Protein AF-A0A1V5HSV5-F1 (afdb_monomer)

Structure (mmCIF, N/CA/C/O backbone):
data_AF-A0A1V5HSV5-F1
#
_entry.id   AF-A0A1V5HSV5-F1
#
loop_
_atom_site.group_PDB
_atom_site.id
_atom_site.type_symbol
_atom_site.label_atom_id
_atom_site.label_alt_id
_atom_site.label_comp_id
_atom_site.label_asym_id
_atom_site.label_entity_id
_atom_site.label_seq_id
_atom_site.pdbx_PDB_ins_code
_atom_site.Cartn_x
_atom_site.Cartn_y
_atom_site.Cartn_z
_atom_site.occupancy
_atom_site.B_iso_or_equiv
_atom_site.auth_seq_id
_atom_site.auth_comp_id
_atom_site.auth_asym_id
_atom_site.auth_atom_id
_atom_site.pdbx_PDB_model_num
ATOM 1 N N . MET A 1 1 ? 45.318 -36.883 25.374 1.00 48.16 1 MET A N 1
ATOM 2 C CA . MET A 1 1 ? 44.091 -37.403 24.734 1.00 48.16 1 MET A CA 1
ATOM 3 C C . MET A 1 1 ? 43.026 -36.299 24.698 1.00 48.16 1 MET A C 1
ATOM 5 O O . MET A 1 1 ? 42.339 -36.145 25.698 1.00 48.16 1 MET A O 1
ATOM 9 N N . PRO A 1 2 ? 42.925 -35.487 23.624 1.00 50.84 2 PRO A N 1
ATOM 10 C CA . PRO A 1 2 ? 41.924 -34.418 23.504 1.00 50.84 2 PRO A CA 1
ATOM 11 C C . PRO A 1 2 ? 40.950 -34.596 22.312 1.00 50.84 2 PRO A C 1
ATOM 13 O O . PRO A 1 2 ? 40.450 -33.614 21.781 1.00 50.84 2 PRO A O 1
ATOM 16 N N . GLU A 1 3 ? 40.686 -35.824 21.856 1.00 49.91 3 GLU A N 1
ATOM 17 C CA . GLU A 1 3 ? 39.931 -36.072 20.607 1.00 49.91 3 GLU A CA 1
ATOM 18 C C . GLU A 1 3 ? 38.399 -36.154 20.769 1.00 49.91 3 GLU A C 1
ATOM 20 O O . GLU A 1 3 ? 37.679 -36.114 19.776 1.00 49.91 3 GLU A O 1
ATOM 25 N N . ASN A 1 4 ? 37.877 -36.236 22.000 1.00 51.19 4 ASN A N 1
ATOM 26 C CA . ASN A 1 4 ? 36.460 -36.561 22.232 1.00 51.19 4 ASN A CA 1
ATOM 27 C C . ASN A 1 4 ? 35.533 -35.328 22.372 1.00 51.19 4 ASN A C 1
ATOM 29 O O . ASN A 1 4 ? 34.345 -35.403 22.088 1.00 51.19 4 ASN A O 1
ATOM 33 N N . ILE A 1 5 ? 36.069 -34.159 22.744 1.00 53.75 5 ILE A N 1
ATOM 34 C CA . ILE A 1 5 ? 35.265 -32.938 22.986 1.00 53.75 5 ILE A CA 1
ATOM 35 C C . ILE A 1 5 ? 34.848 -32.263 21.659 1.00 53.75 5 ILE A C 1
ATOM 37 O O . ILE A 1 5 ? 33.811 -31.602 21.556 1.00 53.75 5 ILE A O 1
ATOM 41 N N . THR A 1 6 ? 35.636 -32.464 20.603 1.00 55.72 6 THR A N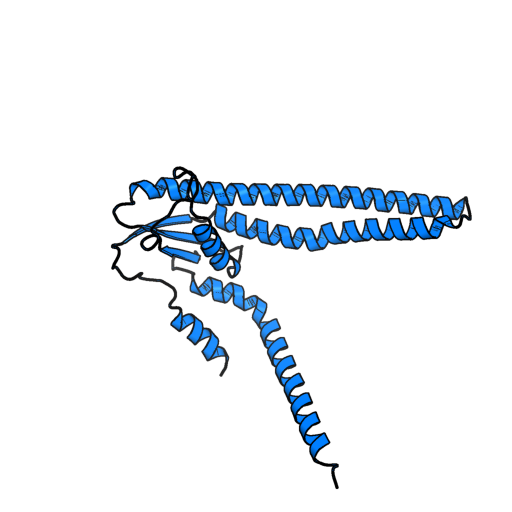 1
ATOM 42 C CA . THR A 1 6 ? 35.423 -31.837 19.292 1.00 55.72 6 THR A CA 1
ATOM 43 C C . THR A 1 6 ? 34.297 -32.504 18.496 1.00 55.72 6 THR A C 1
ATOM 45 O O . THR A 1 6 ? 33.646 -31.843 17.695 1.00 55.72 6 THR A O 1
ATOM 48 N N . GLN A 1 7 ? 34.023 -33.795 18.712 1.00 50.00 7 GLN A N 1
ATOM 49 C CA . GLN A 1 7 ? 32.959 -34.505 17.987 1.00 50.00 7 GLN A CA 1
ATOM 50 C C . GLN A 1 7 ? 31.567 -34.253 18.580 1.00 50.00 7 GLN A C 1
ATOM 52 O O . GLN A 1 7 ? 30.587 -34.155 17.842 1.00 50.00 7 GLN A O 1
ATOM 57 N N . GLU A 1 8 ? 31.474 -34.074 19.898 1.00 49.72 8 GLU A N 1
ATOM 58 C CA . GLU A 1 8 ? 30.207 -33.834 20.595 1.00 49.72 8 GLU A CA 1
ATOM 59 C C . GLU A 1 8 ? 29.658 -32.422 20.312 1.00 49.72 8 GLU A C 1
ATOM 61 O O . GLU A 1 8 ? 28.479 -32.246 20.003 1.00 49.72 8 GLU A O 1
ATOM 66 N N . THR A 1 9 ? 30.536 -31.416 20.281 1.00 54.31 9 THR A N 1
ATOM 67 C CA . THR A 1 9 ? 30.181 -30.023 19.949 1.00 54.31 9 THR A CA 1
ATOM 68 C C . THR A 1 9 ? 29.762 -29.843 18.484 1.00 54.31 9 THR A C 1
ATOM 70 O O . THR A 1 9 ? 28.818 -29.103 18.195 1.00 54.31 9 THR A O 1
ATOM 73 N N . VAL A 1 10 ? 30.394 -30.566 17.552 1.00 56.50 10 VAL A N 1
ATOM 74 C CA . VAL A 1 10 ? 30.014 -30.572 16.128 1.00 56.50 10 VAL A CA 1
ATOM 75 C C . VAL A 1 10 ? 28.676 -31.286 15.908 1.00 56.50 10 VAL A C 1
ATOM 77 O O . VAL A 1 10 ? 27.851 -30.802 15.128 1.00 56.50 10 VAL A O 1
ATOM 80 N N . ASN A 1 11 ? 28.404 -32.377 16.634 1.00 55.53 11 ASN A N 1
ATOM 81 C CA . ASN A 1 11 ? 27.122 -33.080 16.548 1.00 55.53 11 ASN A CA 1
ATOM 82 C C . ASN A 1 11 ? 25.961 -32.227 17.075 1.00 55.53 11 ASN A C 1
ATOM 84 O O . ASN A 1 11 ? 24.956 -32.100 16.378 1.00 55.53 11 ASN A O 1
ATOM 88 N N . VAL A 1 12 ? 26.109 -31.562 18.227 1.00 59.94 12 VAL A N 1
ATOM 89 C CA . VAL A 1 12 ? 25.073 -30.667 18.784 1.00 59.94 12 VAL A CA 1
ATOM 90 C C . VAL A 1 12 ? 24.798 -29.474 17.859 1.00 59.94 12 VAL A C 1
ATOM 92 O O . VAL A 1 12 ? 23.639 -29.141 17.610 1.00 59.94 12 VAL A O 1
ATOM 95 N N . ALA A 1 13 ? 25.837 -28.874 17.269 1.00 56.38 13 ALA A N 1
ATOM 96 C CA . ALA A 1 13 ? 25.679 -27.774 16.314 1.00 56.38 13 ALA A CA 1
ATOM 97 C C . ALA A 1 13 ? 25.022 -28.216 14.989 1.00 56.38 13 ALA A C 1
ATOM 99 O O . ALA A 1 13 ? 24.240 -27.465 14.399 1.00 56.38 13 ALA A O 1
ATOM 100 N N . SER A 1 14 ? 25.310 -29.435 14.518 1.00 59.59 14 SER A N 1
ATOM 101 C CA . SER A 1 14 ? 24.680 -30.001 13.318 1.00 59.59 14 SER A CA 1
ATOM 102 C C . SER A 1 14 ? 23.204 -30.350 13.549 1.00 59.59 14 SER A C 1
ATOM 104 O O . SER A 1 14 ? 22.364 -30.055 12.698 1.00 59.59 14 SER A O 1
ATOM 106 N N . ASN A 1 15 ? 22.877 -30.874 14.735 1.00 64.88 15 ASN A N 1
ATOM 107 C CA . ASN A 1 15 ? 21.520 -31.244 15.121 1.00 64.88 15 ASN A CA 1
ATOM 108 C C . ASN A 1 15 ? 20.659 -29.991 15.350 1.00 64.88 15 ASN A C 1
ATOM 110 O O . ASN A 1 15 ? 19.540 -29.909 14.854 1.00 64.88 15 ASN A O 1
ATOM 114 N N . GLY A 1 16 ? 21.219 -28.949 15.978 1.00 63.31 16 GLY A N 1
ATOM 115 C CA . GLY A 1 16 ? 20.563 -27.646 16.127 1.00 63.31 16 GLY A CA 1
ATOM 116 C C . GLY A 1 16 ? 20.267 -26.960 14.788 1.00 63.31 16 GLY A C 1
ATOM 117 O O . GLY A 1 16 ? 19.173 -26.435 14.596 1.00 63.31 16 GLY A O 1
ATOM 118 N N . LYS A 1 17 ? 21.188 -27.026 13.814 1.00 68.50 17 LYS A N 1
ATOM 119 C CA . LYS A 1 17 ? 20.932 -26.526 12.449 1.00 68.50 17 LYS A CA 1
ATOM 120 C C . LYS A 1 17 ? 19.823 -27.304 11.742 1.00 68.50 17 LYS A C 1
ATOM 122 O O . LYS A 1 17 ? 19.030 -26.695 11.028 1.00 68.50 17 LYS A O 1
ATOM 127 N N . GLN A 1 18 ? 19.754 -28.623 11.928 1.00 68.19 18 GLN A N 1
ATOM 128 C CA . GLN A 1 18 ? 18.690 -29.440 11.342 1.00 68.19 18 GLN A CA 1
ATOM 129 C C . GLN A 1 18 ? 17.328 -29.147 11.977 1.00 68.19 18 GLN A C 1
ATOM 131 O O . GLN A 1 18 ? 16.368 -28.938 11.236 1.00 68.19 18 GLN A O 1
ATOM 136 N N . ILE A 1 19 ? 17.259 -29.035 13.307 1.00 73.88 19 ILE A N 1
ATOM 137 C CA . ILE A 1 19 ? 16.043 -28.662 14.047 1.00 73.88 19 ILE A CA 1
ATOM 138 C C . ILE A 1 19 ? 15.545 -27.290 13.587 1.00 73.88 19 ILE A C 1
ATOM 140 O O . ILE A 1 19 ? 14.418 -27.188 13.111 1.00 73.88 19 ILE A O 1
ATOM 144 N N . LEU A 1 20 ? 16.415 -26.274 13.585 1.00 72.19 20 LEU A N 1
ATOM 145 C CA . LEU A 1 20 ? 16.058 -24.931 13.124 1.00 72.19 20 LEU A CA 1
ATOM 146 C C . LEU A 1 20 ? 15.609 -24.939 11.653 1.00 72.19 20 LEU A C 1
ATOM 148 O O . LEU A 1 20 ? 14.645 -24.276 11.286 1.00 72.19 20 LEU A O 1
ATOM 152 N N . SER A 1 21 ? 16.268 -25.717 10.787 1.00 74.38 21 SER A N 1
ATOM 153 C CA . SER A 1 21 ? 15.874 -25.817 9.375 1.00 74.38 21 SER A CA 1
ATOM 154 C C . SER A 1 21 ? 14.509 -26.484 9.182 1.00 74.38 21 SER A C 1
ATOM 156 O O . SER A 1 21 ? 13.788 -26.136 8.246 1.00 74.38 21 SER A O 1
ATOM 158 N N . ASN A 1 22 ? 14.145 -27.422 10.059 1.00 74.31 22 ASN A N 1
ATOM 159 C CA . ASN A 1 22 ? 12.859 -28.105 10.036 1.00 74.31 22 ASN A CA 1
ATOM 160 C C . ASN A 1 22 ? 11.753 -27.217 10.621 1.00 74.31 22 ASN A C 1
ATOM 162 O O . ASN A 1 22 ? 10.689 -27.128 10.015 1.00 74.31 22 ASN A O 1
ATOM 166 N N . GLU A 1 23 ? 12.026 -26.480 11.701 1.00 72.50 23 GLU A N 1
ATOM 167 C CA . GLU A 1 23 ? 11.123 -25.458 12.248 1.00 72.50 23 GLU A CA 1
ATOM 168 C C . GLU A 1 23 ? 10.864 -24.334 11.238 1.00 72.50 23 GLU A C 1
ATOM 170 O O . GLU A 1 23 ? 9.718 -23.986 10.973 1.00 72.50 23 GLU A O 1
ATOM 175 N N . VAL A 1 24 ? 11.902 -23.821 10.572 1.00 73.25 24 VAL A N 1
ATOM 176 C CA . VAL A 1 24 ? 11.751 -22.797 9.523 1.00 73.25 24 VAL A CA 1
ATOM 177 C C . VAL A 1 24 ? 10.966 -23.334 8.320 1.00 73.25 24 VAL A C 1
ATOM 179 O O . VAL A 1 24 ? 10.195 -22.594 7.705 1.00 73.25 24 VAL A O 1
ATOM 182 N N . LYS A 1 25 ? 11.122 -24.618 7.967 1.00 73.38 25 LYS A N 1
ATOM 183 C CA . LYS A 1 25 ? 10.311 -25.265 6.919 1.00 73.38 25 LYS A CA 1
ATOM 184 C C . LYS A 1 25 ? 8.847 -25.422 7.334 1.00 73.38 25 LYS A C 1
ATOM 186 O O . LYS A 1 25 ? 7.983 -25.227 6.482 1.00 73.38 25 LYS A O 1
ATOM 191 N N . LEU A 1 26 ? 8.576 -25.741 8.600 1.00 70.69 26 LEU A N 1
ATOM 192 C CA . LEU A 1 26 ? 7.225 -25.789 9.168 1.00 70.69 26 LEU A CA 1
ATOM 193 C C . LEU A 1 26 ? 6.579 -24.401 9.128 1.00 70.69 26 LEU A C 1
ATOM 195 O O . LEU A 1 26 ? 5.559 -24.239 8.468 1.00 70.69 26 LEU A O 1
ATOM 199 N N . LEU A 1 27 ? 7.252 -23.380 9.665 1.00 64.38 27 LEU A N 1
ATOM 200 C CA . LEU A 1 27 ? 6.795 -21.986 9.621 1.00 64.38 27 LEU A CA 1
ATOM 201 C C . LEU A 1 27 ? 6.522 -21.497 8.188 1.00 64.38 27 LEU A C 1
ATOM 203 O O . LEU A 1 27 ? 5.521 -20.833 7.934 1.00 64.38 27 LEU A O 1
ATOM 207 N N . ARG A 1 28 ? 7.372 -21.853 7.213 1.00 63.38 28 ARG A N 1
ATOM 208 C CA . ARG A 1 28 ? 7.151 -21.508 5.795 1.00 63.38 28 ARG A CA 1
ATOM 209 C C . ARG A 1 28 ? 5.927 -22.187 5.184 1.00 63.38 28 ARG A C 1
ATOM 211 O O . ARG A 1 28 ? 5.331 -21.611 4.277 1.00 63.38 28 ARG A O 1
ATOM 218 N N . LYS A 1 29 ? 5.578 -23.394 5.633 1.00 62.84 29 LYS A N 1
ATOM 219 C CA . LYS A 1 29 ? 4.412 -24.138 5.141 1.00 62.84 29 LYS A CA 1
ATOM 220 C C . LYS A 1 29 ? 3.108 -23.587 5.736 1.00 62.84 29 LYS A C 1
ATOM 222 O O . LYS A 1 29 ? 2.125 -23.523 5.008 1.00 62.84 29 LYS A O 1
ATOM 227 N N . THR A 1 30 ? 3.148 -23.110 6.982 1.00 59.91 30 THR A N 1
ATOM 228 C CA . THR A 1 30 ? 2.025 -22.483 7.709 1.00 59.91 30 THR A CA 1
ATOM 229 C C . THR A 1 30 ? 1.802 -21.005 7.346 1.00 59.91 30 THR A C 1
ATOM 231 O O . THR A 1 30 ? 0.743 -20.451 7.597 1.00 59.91 30 THR A O 1
ATOM 234 N N . ASN A 1 31 ? 2.762 -20.331 6.700 1.00 57.03 31 ASN A N 1
ATOM 235 C CA . ASN A 1 31 ? 2.704 -18.879 6.443 1.00 57.03 31 ASN A CA 1
ATOM 236 C C . ASN A 1 31 ? 1.525 -18.419 5.551 1.00 57.03 31 ASN A C 1
ATOM 238 O O . ASN A 1 31 ? 1.170 -17.246 5.558 1.00 57.03 31 ASN A O 1
ATOM 242 N N . LYS A 1 32 ? 0.900 -19.320 4.778 1.00 55.91 32 LYS A N 1
ATOM 243 C CA . LYS A 1 32 ? -0.356 -18.993 4.077 1.00 55.91 32 LYS A CA 1
ATOM 244 C C . LYS A 1 32 ? -1.573 -18.975 5.009 1.00 55.91 32 LYS A C 1
ATOM 246 O O . LYS A 1 32 ? -2.505 -18.234 4.724 1.00 55.91 32 LYS A O 1
ATOM 251 N N . ASP A 1 33 ? -1.534 -19.721 6.110 1.00 63.91 33 ASP A N 1
ATOM 252 C CA . ASP A 1 33 ? -2.632 -19.808 7.073 1.00 63.91 33 ASP A CA 1
ATOM 253 C C . ASP A 1 33 ? -2.591 -18.671 8.097 1.00 63.91 33 ASP A C 1
ATOM 255 O O . ASP A 1 33 ? -3.647 -18.202 8.497 1.00 63.91 33 ASP A O 1
ATOM 259 N N . PHE A 1 34 ? -1.413 -18.147 8.460 1.00 70.94 34 PHE A N 1
ATOM 260 C CA . PHE A 1 34 ? -1.303 -17.178 9.561 1.00 70.94 34 PHE A CA 1
ATOM 261 C C . PHE A 1 34 ? -2.115 -15.893 9.345 1.00 70.94 34 PHE A C 1
ATOM 263 O O . PHE A 1 34 ? -2.789 -15.431 10.257 1.00 70.94 34 PHE A O 1
ATOM 270 N N . THR A 1 35 ? -2.090 -15.304 8.144 1.00 74.50 35 THR A N 1
ATOM 271 C CA . THR A 1 35 ? -2.874 -14.091 7.845 1.00 74.50 35 THR A CA 1
ATOM 272 C C . THR A 1 35 ? -4.377 -14.376 7.883 1.00 74.50 35 THR A C 1
ATOM 274 O O . THR A 1 35 ? -5.152 -13.567 8.391 1.00 74.50 35 THR A O 1
ATOM 277 N N . GLU A 1 36 ? -4.813 -15.529 7.373 1.00 79.00 36 GLU A N 1
ATOM 278 C CA . GLU A 1 36 ? -6.223 -15.928 7.412 1.00 79.00 36 GLU A CA 1
ATOM 279 C C . GLU A 1 36 ? -6.676 -16.274 8.832 1.00 79.00 36 GLU A C 1
ATOM 281 O O . GLU A 1 36 ? -7.768 -15.892 9.241 1.00 79.00 36 GLU A O 1
ATOM 286 N N . GLU A 1 37 ? -5.841 -16.969 9.596 1.00 77.38 37 GLU A N 1
ATOM 287 C CA . GLU A 1 37 ? -6.077 -17.333 10.987 1.00 77.38 37 GLU A CA 1
ATOM 288 C C . GLU A 1 37 ? -6.122 -16.100 11.880 1.00 77.38 37 GLU A C 1
ATOM 290 O O . GLU A 1 37 ? -7.082 -15.928 12.626 1.00 77.38 37 GLU A O 1
ATOM 295 N N . TYR A 1 38 ? -5.167 -15.183 11.718 1.00 79.88 38 TYR A N 1
ATOM 296 C CA . TYR A 1 38 ? -5.194 -13.889 12.382 1.00 79.88 38 TYR A CA 1
ATOM 297 C C . TYR A 1 38 ? -6.475 -13.132 12.036 1.00 79.88 38 TYR A C 1
ATOM 299 O O . TYR A 1 38 ? -7.179 -12.688 12.935 1.00 79.88 38 TYR A O 1
ATOM 307 N N . THR A 1 39 ? -6.846 -13.066 10.752 1.00 80.50 39 THR A N 1
ATOM 308 C CA . THR A 1 39 ? -8.094 -12.414 10.323 1.00 80.50 39 THR A CA 1
ATOM 309 C C . THR A 1 39 ? -9.318 -13.048 10.994 1.00 80.50 39 THR A C 1
ATOM 311 O O . THR A 1 39 ? -10.177 -12.322 11.491 1.00 80.50 39 THR A O 1
ATOM 314 N N . LYS A 1 40 ? -9.388 -14.386 11.087 1.00 83.62 40 LYS A N 1
ATOM 315 C CA . LYS A 1 40 ? -10.492 -15.118 11.744 1.00 83.62 40 LYS A CA 1
ATOM 316 C C . LYS A 1 40 ? -10.685 -14.732 13.211 1.00 83.62 40 LYS A C 1
ATOM 318 O O . LYS A 1 40 ? -11.810 -14.810 13.691 1.00 83.62 40 LYS A O 1
ATOM 323 N N . LEU A 1 41 ? -9.642 -14.287 13.910 1.00 81.06 41 LEU A N 1
ATOM 324 C CA . LEU A 1 41 ? -9.753 -13.841 15.305 1.00 81.06 41 LEU A CA 1
ATOM 325 C C . LEU A 1 41 ? -10.527 -12.529 15.455 1.00 81.06 41 LEU A C 1
ATOM 327 O O . LEU A 1 41 ? -11.103 -12.282 16.512 1.00 81.06 41 LEU A O 1
ATOM 331 N N . PHE A 1 42 ? -10.556 -11.707 14.407 1.00 82.19 42 PHE A N 1
ATOM 332 C CA . PHE A 1 42 ? -11.294 -10.444 14.371 1.00 82.19 42 PHE A CA 1
ATOM 333 C C . PHE A 1 42 ? -12.638 -10.576 13.649 1.00 82.19 42 PHE A C 1
ATOM 335 O O . PHE A 1 42 ? -13.418 -9.625 13.644 1.00 82.19 42 PHE A O 1
ATOM 342 N N . MET A 1 43 ? -12.926 -11.734 13.046 1.00 84.06 43 MET A N 1
ATOM 343 C CA . MET A 1 43 ? -14.192 -11.981 12.361 1.00 84.06 43 MET A CA 1
ATOM 344 C C . MET A 1 43 ? -15.347 -12.025 13.358 1.00 84.06 43 MET A C 1
ATOM 346 O O . MET A 1 43 ? -15.346 -12.826 14.295 1.00 84.06 43 MET A O 1
ATOM 350 N N . GLN A 1 44 ? -16.359 -11.192 13.128 1.00 83.06 44 GLN A N 1
ATOM 351 C CA . GLN A 1 44 ? -17.619 -11.245 13.861 1.00 83.06 44 GLN A CA 1
ATOM 352 C C . GLN A 1 44 ? -18.684 -12.032 13.080 1.00 83.06 44 GLN A C 1
ATOM 354 O O . GLN A 1 44 ? -18.472 -12.512 11.964 1.00 83.06 44 GLN A O 1
ATOM 359 N N . SER A 1 45 ? -19.850 -12.223 13.704 1.00 79.50 45 SER A N 1
ATOM 360 C CA . SER A 1 45 ? -20.970 -12.998 13.151 1.00 79.50 45 SER A CA 1
ATOM 361 C C . SER A 1 45 ? -21.564 -12.423 11.861 1.00 79.50 45 SER A C 1
ATOM 363 O O . SER A 1 45 ? -22.333 -13.108 11.193 1.00 79.50 45 SER A O 1
ATOM 365 N N . ASP A 1 46 ? -21.243 -11.176 11.529 1.00 82.44 46 ASP A N 1
ATOM 366 C CA . ASP A 1 46 ? -21.664 -10.483 10.310 1.00 82.44 46 ASP A CA 1
ATOM 367 C C . ASP A 1 46 ? -20.785 -10.811 9.087 1.00 82.44 46 ASP A C 1
ATOM 369 O O . ASP A 1 46 ? -21.100 -10.405 7.969 1.00 82.44 46 ASP A O 1
ATOM 373 N N . GLY A 1 47 ? -19.705 -11.577 9.277 1.00 82.44 47 GLY A N 1
ATOM 374 C CA . GLY A 1 47 ? -18.782 -11.946 8.208 1.00 82.44 47 GLY A CA 1
ATOM 375 C C . GLY A 1 47 ? -17.754 -10.862 7.872 1.00 82.44 47 GLY A C 1
ATOM 376 O O . GLY A 1 47 ? -17.122 -10.950 6.818 1.00 82.44 47 GLY A O 1
ATOM 377 N N . ARG A 1 48 ? -17.573 -9.862 8.742 1.00 86.31 48 ARG A N 1
ATOM 378 C CA . ARG A 1 48 ? -16.555 -8.813 8.609 1.00 86.31 48 ARG A CA 1
ATOM 379 C C . ARG A 1 48 ? -15.521 -8.949 9.720 1.00 86.31 48 ARG A C 1
ATOM 381 O O . ARG A 1 48 ? -15.810 -9.480 10.792 1.00 86.31 48 ARG A O 1
ATOM 388 N N . ALA A 1 49 ? -14.305 -8.474 9.469 1.00 88.25 49 ALA A N 1
ATOM 389 C CA . ALA A 1 49 ? -13.277 -8.374 10.501 1.00 88.25 49 ALA A CA 1
ATOM 390 C C . ALA A 1 49 ? -13.365 -7.004 11.190 1.00 88.25 49 ALA A C 1
ATOM 392 O O . ALA A 1 49 ? -13.350 -5.967 10.528 1.00 88.25 49 ALA A O 1
ATOM 393 N N . HIS A 1 50 ? -13.494 -7.008 12.517 1.00 89.62 50 HIS A N 1
ATOM 394 C CA . HIS A 1 50 ? -13.735 -5.811 13.318 1.00 89.62 50 HIS A CA 1
ATOM 395 C C . HIS A 1 50 ? -12.455 -5.341 13.998 1.00 89.62 50 HIS A C 1
ATOM 397 O O . HIS A 1 50 ? -11.913 -6.034 14.859 1.00 89.62 50 HIS A O 1
ATOM 403 N N . ILE A 1 51 ? -11.999 -4.140 13.652 1.00 89.31 51 ILE A N 1
ATOM 404 C CA . ILE A 1 51 ? -10.881 -3.474 14.321 1.00 89.31 51 ILE A CA 1
ATOM 405 C C . ILE A 1 51 ? -11.460 -2.454 15.293 1.00 89.31 51 ILE A C 1
ATOM 407 O O . ILE A 1 51 ? -12.178 -1.541 14.896 1.00 89.31 51 ILE A O 1
ATOM 411 N N . VAL A 1 52 ? -11.138 -2.615 16.573 1.00 88.81 52 VAL A N 1
ATOM 412 C CA . VAL A 1 52 ? -11.652 -1.761 17.643 1.00 88.81 52 VAL A CA 1
ATOM 413 C C . VAL A 1 52 ? -10.604 -0.715 18.016 1.00 88.81 52 VAL A C 1
ATOM 415 O O . VAL A 1 52 ? -9.470 -1.063 18.356 1.00 88.81 52 VAL A O 1
ATOM 418 N N . CYS A 1 53 ? -10.997 0.557 17.975 1.00 88.12 53 CYS A N 1
ATOM 419 C CA . CYS A 1 53 ? -10.177 1.711 18.328 1.00 88.12 53 CYS A CA 1
ATOM 420 C C . CYS A 1 53 ? -10.827 2.471 19.494 1.00 88.12 53 CYS A C 1
ATOM 422 O O . CYS A 1 53 ? -11.901 3.059 19.347 1.00 88.12 53 CYS A O 1
ATOM 424 N N . ASP A 1 54 ? -10.193 2.439 20.668 1.00 86.50 54 ASP A N 1
ATOM 425 C CA . ASP A 1 54 ? -10.712 3.081 21.881 1.00 86.50 54 ASP A CA 1
ATOM 426 C C . ASP A 1 54 ? -10.182 4.510 22.026 1.00 86.50 54 ASP A C 1
ATOM 428 O O . ASP A 1 54 ? -9.060 4.713 22.478 1.00 86.50 54 ASP A O 1
ATOM 432 N N . LEU A 1 55 ? -11.010 5.498 21.677 1.00 84.38 55 LEU A N 1
ATOM 433 C CA . LEU A 1 55 ? -10.667 6.922 21.744 1.00 84.38 55 LEU A CA 1
ATOM 434 C C . LEU A 1 55 ? -11.057 7.566 23.087 1.00 84.38 55 LEU A C 1
ATOM 436 O O . LEU A 1 55 ? -10.951 8.776 23.244 1.00 84.38 55 LEU A O 1
ATOM 440 N N . ARG A 1 56 ? -11.525 6.793 24.082 1.00 78.38 56 ARG A N 1
ATOM 441 C CA . ARG A 1 56 ? -11.918 7.334 25.405 1.00 78.38 56 ARG A CA 1
ATOM 442 C C . ARG A 1 56 ? -10.729 7.721 26.284 1.00 78.38 56 ARG A C 1
ATOM 444 O O . ARG A 1 56 ? -10.909 8.409 27.292 1.00 78.38 56 ARG A O 1
ATOM 451 N N . LYS A 1 57 ? -9.555 7.168 25.978 1.00 72.12 57 LYS A N 1
ATOM 452 C CA . LYS A 1 57 ? -8.315 7.369 26.739 1.00 72.12 57 LYS A CA 1
ATOM 453 C C . LYS A 1 57 ? -7.414 8.435 26.139 1.00 72.12 57 LYS A C 1
ATOM 455 O O . LYS A 1 57 ? -6.527 8.887 26.850 1.00 72.12 57 LYS A O 1
ATOM 460 N N . GLU A 1 58 ? -7.649 8.800 24.883 1.00 67.94 58 GLU A N 1
ATOM 461 C CA . GLU A 1 58 ? -6.878 9.836 24.217 1.00 67.94 58 GLU A CA 1
ATOM 462 C C . GLU A 1 58 ? -7.392 11.212 24.609 1.00 67.94 58 GLU A C 1
ATOM 464 O O . GLU A 1 58 ? -8.580 11.516 24.462 1.00 67.94 58 GLU A O 1
ATOM 469 N N . ASP A 1 59 ? -6.477 12.034 25.116 1.00 65.25 59 ASP A N 1
ATOM 470 C CA . ASP A 1 59 ? -6.752 13.432 25.432 1.00 65.25 59 ASP A CA 1
ATOM 471 C C . ASP A 1 59 ? -6.761 14.290 24.144 1.00 65.25 59 ASP A C 1
ATOM 473 O O . ASP A 1 59 ? -7.428 15.326 24.102 1.00 65.25 59 ASP A O 1
ATOM 477 N N . GLU A 1 60 ? -6.100 13.833 23.067 1.00 76.31 60 GLU A N 1
ATOM 478 C CA . GLU A 1 60 ? -5.988 14.525 21.774 1.00 76.31 60 GLU A CA 1
ATOM 479 C C . GLU A 1 60 ? -6.403 13.613 20.598 1.00 76.31 60 GLU A C 1
ATOM 481 O O . GLU A 1 60 ? -5.616 12.856 20.048 1.00 76.31 60 GLU A O 1
ATOM 486 N N . ILE A 1 61 ? -7.670 13.692 20.169 1.00 83.31 61 ILE A N 1
ATOM 487 C CA . ILE A 1 61 ? -8.178 12.949 18.988 1.00 83.31 61 ILE A CA 1
ATOM 488 C C . ILE A 1 61 ? -7.698 13.584 17.669 1.00 83.31 61 ILE A C 1
ATOM 490 O O . ILE A 1 61 ? -7.625 12.933 16.622 1.00 83.31 61 ILE A O 1
ATOM 494 N N . PHE A 1 62 ? -7.414 14.885 17.709 1.00 85.69 62 PHE A N 1
ATOM 495 C CA . PHE A 1 62 ? -7.052 15.687 16.551 1.00 85.69 62 PHE A CA 1
ATOM 496 C C . PHE A 1 62 ? -5.617 16.159 16.657 1.00 85.69 62 PHE A C 1
ATOM 498 O O . PHE A 1 62 ? -5.161 16.568 17.722 1.00 85.69 62 PHE A O 1
ATOM 505 N N . LYS A 1 63 ? -4.949 16.225 15.508 1.00 86.00 63 LYS A N 1
ATOM 506 C CA . LYS A 1 63 ? -3.575 16.698 15.434 1.00 86.00 63 LYS A CA 1
ATOM 507 C C . LYS A 1 63 ? -3.465 18.143 15.949 1.00 86.00 63 LYS A C 1
ATOM 509 O O . LYS A 1 63 ? -4.256 18.996 15.506 1.00 86.00 63 LYS A O 1
ATOM 514 N N . PRO A 1 64 ? -2.445 18.471 16.762 1.00 78.62 64 PRO A N 1
ATOM 515 C CA . PRO A 1 64 ? -2.137 19.849 17.118 1.00 78.62 64 PRO A CA 1
ATOM 516 C C . PRO A 1 64 ? -2.025 20.724 15.861 1.00 78.62 64 PRO A C 1
ATOM 518 O O . PRO A 1 64 ? -1.465 20.307 14.847 1.00 78.62 64 PRO A O 1
ATOM 521 N N . PHE A 1 65 ? -2.574 21.940 15.906 1.00 81.44 65 PHE A N 1
ATOM 522 C CA . PHE A 1 65 ? -2.622 22.899 14.783 1.00 81.44 65 PHE A CA 1
ATOM 523 C C . PHE A 1 65 ? -3.554 22.547 13.612 1.00 81.44 65 PHE A C 1
ATOM 525 O O . PHE A 1 65 ? -3.635 23.326 12.663 1.00 81.44 65 PHE A O 1
ATOM 532 N N . SER A 1 66 ? -4.284 21.429 13.658 1.00 79.75 66 SER A N 1
ATOM 533 C CA . SER A 1 66 ? -5.211 21.064 12.576 1.00 79.75 66 SER A CA 1
ATOM 534 C C . SER A 1 66 ? -6.581 21.737 12.667 1.00 79.75 66 SER A C 1
ATOM 536 O O . SER A 1 66 ? -7.340 21.650 11.709 1.00 79.75 66 SER A O 1
ATOM 538 N N . ALA A 1 67 ? -6.908 22.390 13.790 1.00 82.06 67 ALA A N 1
ATOM 539 C CA . ALA A 1 67 ? -8.248 22.923 14.059 1.00 82.06 67 ALA A CA 1
ATOM 540 C C . ALA A 1 67 ? -9.357 21.886 13.766 1.00 82.06 67 ALA A C 1
ATOM 542 O O . ALA A 1 67 ? -10.347 22.199 13.113 1.00 82.06 67 ALA A O 1
ATOM 543 N N . GLU A 1 68 ? -9.147 20.636 14.204 1.00 81.44 68 GLU A N 1
ATOM 544 C CA . GLU A 1 68 ? -10.064 19.498 14.003 1.00 81.44 68 GLU A CA 1
ATOM 545 C C . GLU A 1 68 ? -10.244 19.068 12.532 1.00 81.44 68 GLU A C 1
ATOM 547 O O . GLU A 1 68 ? -11.172 18.338 12.182 1.00 81.44 68 GLU A O 1
ATOM 552 N N . HIS A 1 69 ? -9.333 19.479 11.644 1.00 84.88 69 HIS A N 1
ATOM 553 C CA . HIS A 1 69 ? -9.318 19.056 10.240 1.00 84.88 69 HIS A CA 1
ATOM 554 C C . HIS A 1 69 ? -8.444 17.828 9.961 1.00 84.88 69 HIS A C 1
ATOM 556 O O . HIS A 1 69 ? -8.415 17.359 8.824 1.00 84.88 69 HIS A O 1
ATOM 562 N N . ALA A 1 70 ? -7.732 17.304 10.958 1.00 86.75 70 ALA A N 1
ATOM 563 C CA . ALA A 1 70 ? -6.961 16.073 10.834 1.00 86.75 70 ALA A CA 1
ATOM 564 C C . ALA A 1 70 ? -6.998 15.292 12.148 1.00 86.75 70 ALA A C 1
ATOM 566 O O . ALA A 1 70 ? -6.814 15.873 13.218 1.00 86.75 70 ALA A O 1
ATOM 567 N N . LEU A 1 71 ? -7.221 13.980 12.052 1.00 88.50 71 LEU A N 1
ATOM 568 C CA . LEU A 1 71 ? -7.060 13.077 13.190 1.00 88.50 71 LEU A CA 1
ATOM 569 C C . LEU A 1 71 ? -5.582 12.954 13.550 1.00 88.50 71 LEU A C 1
ATOM 571 O O . LEU A 1 71 ? -4.706 13.241 12.725 1.00 88.50 71 LEU A O 1
ATOM 575 N N . ASP A 1 72 ? -5.329 12.547 14.786 1.00 90.12 72 ASP A N 1
ATOM 576 C CA . ASP A 1 72 ? -3.980 12.228 15.216 1.00 90.12 72 ASP A CA 1
ATOM 577 C C . ASP A 1 72 ? -3.385 11.074 14.369 1.00 90.12 72 ASP A C 1
ATOM 579 O O . ASP A 1 72 ? -4.081 10.079 14.123 1.00 90.12 72 ASP A O 1
ATOM 583 N N . PRO A 1 73 ? -2.134 11.194 13.875 1.00 89.75 73 PRO A N 1
ATOM 584 C CA . PRO A 1 73 ? -1.460 10.137 13.121 1.00 89.75 73 PRO A CA 1
ATOM 585 C C . PRO A 1 73 ? -1.398 8.785 13.838 1.00 89.75 73 PRO A C 1
ATOM 587 O O . PRO A 1 73 ? -1.503 7.759 13.169 1.00 89.75 73 PRO A O 1
ATOM 590 N N . GLU A 1 74 ? -1.293 8.763 15.168 1.00 90.06 74 GLU A N 1
ATOM 591 C CA . GLU A 1 74 ? -1.203 7.526 15.953 1.00 90.06 74 GLU A CA 1
ATOM 592 C C . GLU A 1 74 ? -2.463 6.660 15.799 1.00 90.06 74 GLU A C 1
ATOM 594 O O . GLU A 1 74 ? -2.388 5.429 15.810 1.00 90.06 74 GLU A O 1
ATOM 599 N N . ILE A 1 75 ? -3.624 7.287 15.564 1.00 91.00 75 ILE A N 1
ATOM 600 C CA . ILE A 1 75 ? -4.874 6.573 15.271 1.00 91.00 75 ILE A CA 1
ATOM 601 C C . ILE A 1 75 ? -4.735 5.801 13.955 1.00 91.00 75 ILE A C 1
ATOM 603 O O . ILE A 1 75 ? -5.124 4.634 13.878 1.00 91.00 75 ILE A O 1
ATOM 607 N N . PHE A 1 76 ? -4.182 6.429 12.915 1.00 91.88 76 PHE A N 1
ATOM 608 C CA . PHE A 1 76 ? -3.991 5.782 11.617 1.00 91.88 76 PHE A CA 1
ATOM 609 C C . PHE A 1 76 ? -2.910 4.704 11.676 1.00 91.88 76 PHE A C 1
ATOM 611 O O . PHE A 1 76 ? -3.142 3.606 11.175 1.00 91.88 76 PHE A O 1
ATOM 618 N N . GLU A 1 77 ? -1.791 4.972 12.352 1.00 91.38 77 GLU A N 1
ATOM 619 C CA . GLU A 1 77 ? -0.712 3.998 12.555 1.00 91.38 77 GLU A CA 1
ATOM 620 C C . GLU A 1 77 ? -1.223 2.743 13.270 1.00 91.38 77 GLU A C 1
ATOM 622 O O . GLU A 1 77 ? -0.982 1.627 12.811 1.00 91.38 77 GLU A O 1
ATOM 627 N N . TYR A 1 78 ? -2.021 2.901 14.332 1.00 91.44 78 TYR A N 1
ATOM 628 C CA . TYR A 1 78 ? -2.639 1.767 15.017 1.00 91.44 78 TYR A CA 1
ATOM 629 C C . TYR A 1 78 ? -3.540 0.944 14.085 1.00 91.44 78 TYR A C 1
ATOM 631 O O . TYR A 1 78 ? -3.465 -0.290 14.076 1.00 91.44 78 TYR A O 1
ATOM 639 N N . LEU A 1 79 ? -4.404 1.603 13.307 1.00 91.94 79 LEU A N 1
ATOM 640 C CA . LEU A 1 79 ? -5.328 0.925 12.395 1.00 91.94 79 LEU A CA 1
ATOM 641 C C . LEU A 1 79 ? -4.576 0.195 11.278 1.00 91.94 79 LEU A C 1
ATOM 643 O O . LEU A 1 79 ? -4.900 -0.956 10.972 1.00 91.94 79 LEU A O 1
ATOM 647 N N . GLU A 1 80 ? -3.555 0.827 10.703 1.00 90.88 80 GLU A N 1
ATOM 648 C CA . GLU A 1 80 ? -2.677 0.217 9.707 1.00 90.88 80 GLU A CA 1
ATOM 649 C C . GLU A 1 80 ? -1.928 -0.987 10.265 1.00 90.88 80 GLU A C 1
ATOM 651 O O . GLU A 1 80 ? -1.898 -2.032 9.612 1.00 90.88 80 GLU A O 1
ATOM 656 N N . ASP A 1 81 ? -1.391 -0.881 11.479 1.00 89.62 81 ASP A N 1
ATOM 657 C CA . ASP A 1 81 ? -0.716 -1.983 12.153 1.00 89.62 81 ASP A CA 1
ATOM 658 C C . ASP A 1 81 ? -1.661 -3.169 12.339 1.00 89.62 81 ASP A C 1
ATOM 660 O O . ASP A 1 81 ? -1.295 -4.295 11.994 1.00 89.62 81 ASP A O 1
ATOM 664 N N . GLN A 1 82 ? -2.894 -2.941 12.809 1.00 87.81 82 GLN A N 1
ATOM 665 C CA . GLN A 1 82 ? -3.878 -4.020 12.953 1.00 87.81 82 GLN A CA 1
ATOM 666 C C . GLN A 1 82 ? -4.245 -4.644 11.600 1.00 87.81 82 GLN A C 1
ATOM 668 O O . GLN A 1 82 ? -4.279 -5.870 11.476 1.00 87.81 82 GLN A O 1
ATOM 673 N N . ALA A 1 83 ? -4.483 -3.832 10.569 1.00 87.62 83 ALA A N 1
ATOM 674 C CA . ALA A 1 83 ? -4.853 -4.334 9.248 1.00 87.62 83 ALA A CA 1
ATOM 675 C C . ALA A 1 83 ? -3.683 -4.960 8.478 1.00 87.62 83 ALA A C 1
ATOM 677 O O . ALA A 1 83 ? -3.908 -5.769 7.579 1.00 87.62 83 ALA A O 1
ATOM 678 N N . SER A 1 84 ? -2.431 -4.637 8.817 1.00 85.31 84 SER A N 1
ATOM 679 C CA . SER A 1 84 ? -1.240 -5.160 8.132 1.00 85.31 84 SER A CA 1
ATOM 680 C C . SER A 1 84 ? -1.126 -6.687 8.204 1.00 85.31 84 SER A C 1
ATOM 682 O O . SER A 1 84 ? -0.582 -7.316 7.289 1.00 85.31 84 SER A O 1
ATOM 684 N N . TYR A 1 85 ? -1.681 -7.275 9.267 1.00 82.56 85 TYR A N 1
ATOM 685 C CA . TYR A 1 85 ? -1.727 -8.714 9.516 1.00 82.56 85 TYR A CA 1
ATOM 686 C C . TYR A 1 85 ? -3.022 -9.370 9.019 1.00 82.56 85 TYR A C 1
ATOM 688 O O . TYR A 1 85 ? -3.171 -10.587 9.135 1.00 82.56 85 TYR A O 1
ATOM 696 N N . MET A 1 86 ? -3.953 -8.592 8.461 1.00 84.94 86 MET A N 1
ATOM 697 C CA . MET A 1 86 ? -5.217 -9.085 7.923 1.00 84.94 86 MET A CA 1
ATOM 698 C C . MET A 1 86 ? -5.131 -9.326 6.415 1.00 84.94 86 MET A C 1
ATOM 700 O O . MET A 1 86 ? -4.330 -8.730 5.692 1.00 84.94 86 MET A O 1
ATOM 704 N N . SER A 1 87 ? -5.975 -10.227 5.917 1.00 84.75 87 SER A N 1
ATOM 705 C CA . SER A 1 87 ? -6.085 -10.460 4.478 1.00 84.75 87 SER A CA 1
ATOM 706 C C . SER A 1 87 ? -6.774 -9.269 3.811 1.00 84.75 87 SER A C 1
ATOM 708 O O . SER A 1 87 ? -7.909 -8.947 4.158 1.00 84.75 87 SER A O 1
ATOM 710 N N . ALA A 1 88 ? -6.123 -8.655 2.816 1.00 82.25 88 ALA A N 1
ATOM 711 C CA . ALA A 1 88 ? -6.632 -7.474 2.104 1.00 82.25 88 ALA A CA 1
ATOM 712 C C . ALA A 1 88 ? -7.969 -7.704 1.363 1.00 82.25 88 ALA A C 1
ATOM 714 O O . ALA A 1 88 ? -8.622 -6.754 0.943 1.00 82.25 88 ALA A O 1
ATOM 715 N N . GLY A 1 89 ? -8.382 -8.965 1.180 1.00 82.12 89 GLY A N 1
ATOM 716 C CA . GLY A 1 89 ? -9.651 -9.328 0.541 1.00 82.12 89 GLY A CA 1
ATOM 717 C C . GLY A 1 89 ? -10.844 -9.450 1.493 1.00 82.12 89 GLY A C 1
ATOM 718 O O . GLY A 1 89 ? -11.960 -9.674 1.027 1.00 82.12 89 GLY A O 1
ATOM 719 N N . THR A 1 90 ? -10.636 -9.334 2.806 1.00 85.56 90 THR A N 1
ATOM 720 C CA . THR A 1 90 ? -11.705 -9.490 3.802 1.00 85.56 90 THR A CA 1
ATOM 721 C C . THR A 1 90 ? -12.374 -8.140 4.082 1.00 85.56 90 THR A C 1
ATOM 723 O O . THR A 1 90 ? -11.671 -7.160 4.309 1.00 85.56 90 THR A O 1
ATOM 726 N N . PRO A 1 91 ? -13.710 -8.023 4.101 1.00 88.75 91 PRO A N 1
ATOM 727 C CA . PRO A 1 91 ? -14.359 -6.762 4.454 1.00 88.75 91 PRO A CA 1
ATOM 728 C C . PRO A 1 91 ? -14.059 -6.371 5.911 1.00 88.75 91 PRO A C 1
ATOM 730 O O . PRO A 1 91 ? -14.161 -7.203 6.814 1.00 88.75 91 PRO A O 1
ATOM 733 N N . LEU A 1 92 ? -13.708 -5.100 6.133 1.00 91.50 92 LEU A N 1
ATOM 734 C CA . LEU A 1 92 ? -13.386 -4.557 7.456 1.00 91.50 92 LEU A CA 1
ATOM 735 C C . LEU A 1 92 ? -14.513 -3.694 8.016 1.00 91.50 92 LEU A C 1
ATOM 737 O O . LEU A 1 92 ? -15.187 -2.977 7.271 1.00 91.50 92 LEU A O 1
ATOM 741 N N . THR A 1 93 ? -14.670 -3.739 9.331 1.00 91.50 93 THR A N 1
ATOM 742 C CA . THR A 1 93 ? -15.465 -2.795 10.116 1.00 91.50 93 THR A CA 1
ATOM 743 C C . THR A 1 93 ? -14.537 -2.136 11.129 1.00 91.50 93 THR A C 1
ATOM 745 O O . THR A 1 93 ? -13.877 -2.828 11.902 1.00 91.50 93 THR A O 1
ATOM 748 N N . ILE A 1 94 ? -14.460 -0.809 11.126 1.00 91.25 94 ILE A N 1
ATOM 749 C CA . ILE A 1 94 ? -13.717 -0.056 12.137 1.00 91.25 94 ILE A CA 1
ATOM 750 C C . ILE A 1 94 ? -14.713 0.422 13.185 1.00 91.25 94 ILE A C 1
ATOM 752 O O . ILE A 1 94 ? -15.636 1.178 12.876 1.00 91.25 94 ILE A O 1
ATOM 756 N N . GLU A 1 95 ? -14.529 -0.041 14.417 1.00 90.12 95 GLU A N 1
ATOM 757 C CA . GLU A 1 95 ? -15.326 0.362 15.569 1.00 90.12 95 GLU A CA 1
ATOM 758 C C . GLU A 1 95 ? -14.587 1.457 16.348 1.00 90.12 95 GLU A C 1
ATOM 760 O O . GLU A 1 95 ? -13.608 1.177 17.043 1.00 90.12 95 GLU A O 1
ATOM 765 N N . PHE A 1 96 ? -15.065 2.699 16.269 1.00 89.12 96 PHE A N 1
ATOM 766 C CA . PHE A 1 96 ? -14.572 3.788 17.113 1.00 89.12 96 PHE A CA 1
ATOM 767 C C . PHE A 1 96 ? -15.375 3.852 18.409 1.00 89.12 96 PHE A C 1
ATOM 769 O O . PHE A 1 96 ? -16.598 4.008 18.389 1.00 89.12 96 PHE A O 1
ATOM 776 N N . ILE A 1 97 ? -14.697 3.763 19.552 1.00 85.69 97 ILE A N 1
ATOM 777 C CA . ILE A 1 97 ? -15.340 3.927 20.855 1.00 85.69 97 ILE A CA 1
ATOM 778 C C . ILE A 1 97 ? -15.112 5.346 21.353 1.00 85.69 97 ILE A C 1
ATOM 780 O O . ILE A 1 97 ? -13.976 5.766 21.565 1.00 85.69 97 ILE A O 1
ATOM 784 N N . LEU A 1 98 ? -16.210 6.062 21.568 1.00 84.06 98 LEU A N 1
ATOM 785 C CA . LEU A 1 98 ? -16.227 7.460 21.982 1.00 84.06 98 LEU A CA 1
ATOM 786 C C . LEU A 1 98 ? -16.849 7.599 23.374 1.00 84.06 98 LEU A C 1
ATOM 788 O O . LEU A 1 98 ? -17.713 6.809 23.769 1.00 84.06 98 LEU A O 1
ATOM 792 N N . ASP A 1 99 ? -16.435 8.633 24.108 1.00 81.44 99 ASP A N 1
ATOM 793 C CA . ASP A 1 99 ? -17.153 9.066 25.308 1.00 81.44 99 ASP A CA 1
ATOM 794 C C . ASP A 1 99 ? -18.421 9.846 24.917 1.00 81.44 99 ASP A C 1
ATOM 796 O O . ASP A 1 99 ? -18.547 10.391 23.818 1.00 81.44 99 ASP A O 1
ATOM 800 N N . ARG A 1 100 ? -19.379 9.928 25.838 1.00 66.75 100 ARG A N 1
ATOM 801 C CA . ARG A 1 100 ? -20.694 10.553 25.654 1.00 66.75 100 ARG A CA 1
ATOM 802 C C . ARG A 1 100 ? -20.618 12.030 25.261 1.00 66.75 100 ARG A C 1
ATOM 804 O O . ARG A 1 100 ? -21.549 12.534 24.646 1.00 66.75 100 ARG A O 1
ATOM 811 N N . HIS A 1 101 ? -19.524 12.701 25.611 1.00 63.91 101 HIS A N 1
ATOM 812 C CA . HIS A 1 101 ? -19.257 14.096 25.266 1.00 63.91 101 HIS A CA 1
ATOM 813 C C . HIS A 1 101 ? -18.856 14.301 23.795 1.00 63.91 101 HIS A C 1
ATOM 815 O O . HIS A 1 101 ? -18.932 15.420 23.306 1.00 63.91 101 HIS A O 1
ATOM 821 N N . ASN A 1 102 ? -18.505 13.226 23.082 1.00 69.88 102 ASN A N 1
ATOM 822 C CA . ASN A 1 102 ? -17.961 13.265 21.724 1.00 69.88 102 ASN A CA 1
ATOM 823 C C . ASN A 1 102 ? -18.963 12.778 20.661 1.00 69.88 102 ASN A C 1
ATOM 825 O O . ASN A 1 102 ? -18.561 12.430 19.553 1.00 69.88 102 ASN A O 1
ATOM 829 N N . GLN A 1 103 ? -20.265 12.735 20.974 1.00 67.00 103 GLN A N 1
ATOM 830 C CA . GLN A 1 103 ? -21.307 12.301 20.030 1.00 67.00 103 GLN A CA 1
ATOM 831 C C . GLN A 1 103 ? -21.285 13.093 18.719 1.00 67.00 103 GLN A C 1
ATOM 833 O O . GLN A 1 103 ? -21.395 12.510 17.642 1.00 67.00 103 GLN A O 1
ATOM 838 N N . ASP A 1 104 ? -21.056 14.400 18.811 1.00 73.62 104 ASP A N 1
ATOM 839 C CA . ASP A 1 104 ? -21.032 15.294 17.653 1.00 73.62 104 ASP A CA 1
ATOM 840 C C . ASP A 1 104 ? -19.768 15.107 16.787 1.00 73.62 104 ASP A C 1
ATOM 842 O O . ASP A 1 104 ? -19.736 15.523 15.630 1.00 73.62 104 ASP A O 1
ATOM 846 N N . LEU A 1 105 ? -1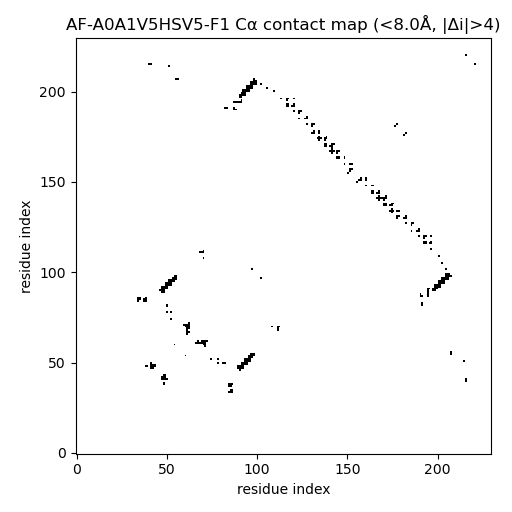8.735 14.424 17.303 1.00 80.88 105 LEU A N 1
ATOM 847 C CA . LEU A 1 105 ? -17.482 14.159 16.585 1.00 80.88 105 LEU A CA 1
ATOM 848 C C . LEU A 1 105 ? -17.553 12.922 15.683 1.00 80.88 105 LEU A C 1
ATOM 850 O O . LEU A 1 105 ? -16.672 12.738 14.842 1.00 80.88 105 LEU A O 1
ATOM 854 N N . GLN A 1 106 ? -18.588 12.086 15.808 1.00 84.62 106 GLN A N 1
ATOM 855 C CA . GLN A 1 106 ? -18.724 10.854 15.025 1.00 84.62 106 GLN A CA 1
ATOM 856 C C . GLN A 1 106 ? -18.665 11.114 13.513 1.00 84.62 106 GLN A C 1
ATOM 858 O O . GLN A 1 106 ? -17.956 10.411 12.784 1.00 84.62 106 GLN A O 1
ATOM 863 N N . GLU A 1 107 ? -19.411 12.112 13.033 1.00 86.38 107 GLU A N 1
ATOM 864 C CA . GLU A 1 107 ? -19.460 12.440 11.607 1.00 86.38 107 GLU A CA 1
ATOM 865 C C . GLU A 1 107 ? -18.118 13.005 11.128 1.00 86.38 107 GLU A C 1
ATOM 867 O O . GLU A 1 107 ? -17.623 12.616 10.066 1.00 86.38 107 GLU A O 1
ATOM 872 N N . THR A 1 108 ? -17.485 13.851 11.945 1.00 88.44 108 THR A N 1
ATOM 873 C CA . THR A 1 108 ? -16.165 14.427 11.665 1.00 88.44 108 THR A CA 1
ATOM 874 C C . THR A 1 108 ? -15.098 13.342 11.556 1.00 88.44 108 THR A C 1
ATOM 876 O O . THR A 1 108 ? -14.420 13.266 10.533 1.00 88.44 108 THR A O 1
ATOM 879 N N . ILE A 1 109 ? -14.996 12.445 12.542 1.00 89.81 109 ILE A N 1
ATOM 880 C CA . ILE A 1 109 ? -14.039 11.327 12.541 1.00 89.81 109 ILE A CA 1
ATOM 881 C C . ILE A 1 109 ? -14.265 10.442 11.315 1.00 89.81 109 ILE A C 1
ATOM 883 O O . ILE A 1 109 ? -13.327 10.152 10.576 1.0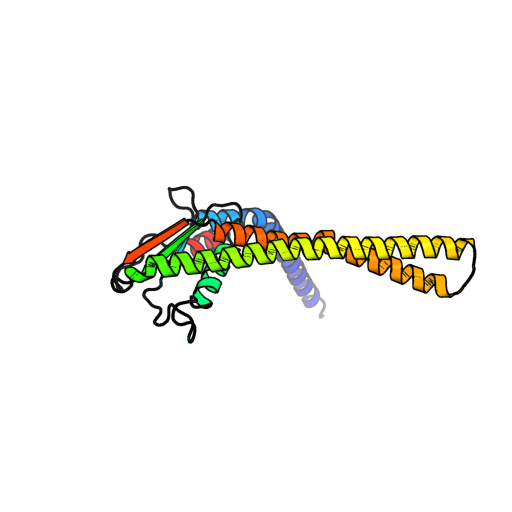0 89.81 109 ILE A O 1
ATOM 887 N N . SER A 1 110 ? -15.522 10.084 11.037 1.00 89.94 110 SER A N 1
ATOM 888 C CA . SER A 1 110 ? -15.870 9.250 9.882 1.00 89.94 110 SER A CA 1
ATOM 889 C C . SER A 1 110 ? -15.473 9.899 8.556 1.00 89.94 110 SER A C 1
ATOM 891 O O . SER A 1 110 ? -14.982 9.232 7.640 1.00 89.94 110 SER A O 1
ATOM 893 N N . LYS A 1 111 ? -15.673 11.215 8.436 1.00 91.25 111 LYS A N 1
ATOM 894 C CA . LYS A 1 111 ? -15.300 11.988 7.251 1.00 91.25 111 LYS A CA 1
ATOM 895 C C . LYS A 1 111 ? -13.785 12.076 7.091 1.00 91.25 111 LYS A C 1
ATOM 897 O O . LYS A 1 111 ? -13.301 11.875 5.979 1.00 91.25 111 LYS A O 1
ATOM 902 N N . LEU A 1 112 ? -13.052 12.355 8.169 1.00 91.88 112 LEU A N 1
ATOM 903 C CA . LEU A 1 112 ? -11.592 12.457 8.155 1.00 91.88 112 LEU A CA 1
ATOM 904 C C . LEU A 1 112 ? -10.941 11.110 7.842 1.00 91.88 112 LEU A C 1
ATOM 906 O O . LEU A 1 112 ? -10.111 11.049 6.939 1.00 91.88 112 LEU A O 1
ATOM 910 N N . TYR A 1 113 ? -11.401 10.032 8.483 1.00 93.44 113 TYR A N 1
ATOM 911 C CA . TYR A 1 113 ? -10.971 8.666 8.189 1.00 93.44 113 TYR A CA 1
ATOM 912 C C . TYR A 1 113 ? -11.149 8.333 6.705 1.00 93.44 113 TYR A C 1
ATOM 914 O O . TYR A 1 113 ? -10.205 7.948 6.019 1.00 93.44 113 TYR A O 1
ATOM 922 N N . ARG A 1 114 ? -12.360 8.546 6.170 1.00 92.75 114 ARG A N 1
ATOM 923 C CA . ARG A 1 114 ? -12.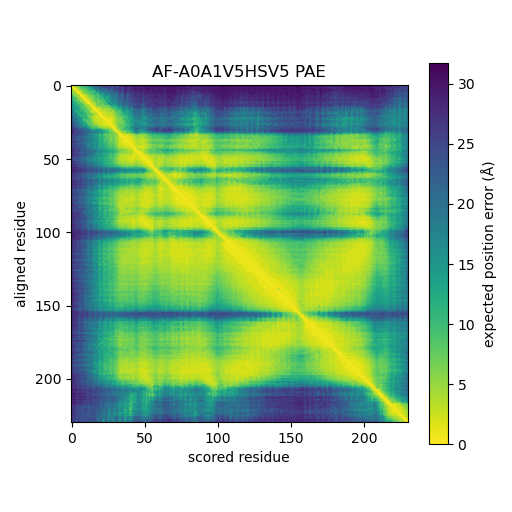639 8.262 4.756 1.00 92.75 114 ARG A CA 1
ATOM 924 C C . ARG A 1 114 ? -11.819 9.142 3.827 1.00 92.75 114 ARG A C 1
ATOM 926 O O . ARG A 1 114 ? -11.445 8.683 2.755 1.00 92.75 114 ARG A O 1
ATOM 933 N N . SER A 1 115 ? -11.598 10.403 4.187 1.00 92.81 115 SER A N 1
ATOM 934 C CA . SER A 1 115 ? -10.805 11.323 3.375 1.00 92.81 115 SER A CA 1
ATOM 935 C C . SER A 1 115 ? -9.345 10.888 3.304 1.00 92.81 115 SER A C 1
ATOM 937 O O . SER A 1 115 ? -8.776 10.960 2.221 1.00 92.81 115 SER A O 1
ATOM 939 N N . HIS A 1 116 ? -8.776 10.430 4.420 1.00 93.50 116 HIS A N 1
ATOM 940 C CA . HIS A 1 116 ? -7.396 9.959 4.511 1.00 93.50 116 HIS A CA 1
ATOM 941 C C . HIS A 1 116 ? -7.169 8.746 3.600 1.00 93.50 116 HIS A C 1
ATOM 943 O O . HIS A 1 116 ? -6.544 8.883 2.554 1.00 93.50 116 HIS A O 1
ATOM 949 N N . TYR A 1 117 ? -7.849 7.624 3.856 1.00 93.44 117 TYR A N 1
ATOM 950 C CA . TYR A 1 117 ? -7.629 6.405 3.067 1.00 93.44 117 TYR A CA 1
ATOM 951 C C . TYR A 1 117 ? -8.063 6.517 1.599 1.00 93.44 117 TYR A C 1
ATOM 953 O O . TYR A 1 117 ? -7.530 5.831 0.729 1.00 93.44 117 TYR A O 1
ATOM 961 N N . ARG A 1 118 ? -9.023 7.395 1.269 1.00 93.31 118 ARG A N 1
ATOM 962 C CA . ARG A 1 118 ? -9.335 7.694 -0.141 1.00 93.31 118 ARG A CA 1
ATOM 963 C C . ARG A 1 118 ? -8.220 8.464 -0.831 1.00 93.31 118 ARG A C 1
ATOM 965 O O . ARG A 1 118 ? -8.035 8.277 -2.034 1.00 93.31 118 ARG A O 1
ATOM 972 N N . PHE A 1 119 ? -7.554 9.359 -0.108 1.00 94.31 119 PHE A N 1
ATOM 973 C CA . PHE A 1 119 ? -6.408 10.090 -0.621 1.00 94.31 119 PHE A CA 1
ATOM 974 C C . PHE A 1 119 ? -5.235 9.134 -0.847 1.00 94.31 119 PHE A C 1
ATOM 976 O O . PHE A 1 119 ? -4.732 9.092 -1.968 1.00 94.31 119 PHE A O 1
ATOM 983 N N . ASP A 1 120 ? -4.912 8.290 0.133 1.00 92.75 120 ASP A N 1
ATOM 984 C CA . ASP A 1 120 ? -3.805 7.328 0.036 1.00 92.75 120 ASP A CA 1
ATOM 985 C C . ASP A 1 120 ? -4.032 6.323 -1.099 1.00 92.75 120 ASP A C 1
ATOM 987 O O . ASP A 1 120 ? -3.181 6.150 -1.970 1.00 92.75 120 ASP A O 1
ATOM 991 N N . PHE A 1 121 ? -5.247 5.774 -1.214 1.00 93.25 121 PHE A N 1
ATOM 992 C CA . PHE A 1 121 ? -5.608 4.912 -2.341 1.00 93.25 121 PHE A CA 1
ATOM 993 C C . PHE A 1 121 ? -5.455 5.618 -3.704 1.00 93.25 121 PHE A C 1
ATOM 995 O O . PHE A 1 121 ? -5.040 5.015 -4.700 1.00 93.25 121 PHE A O 1
ATOM 1002 N N . ALA A 1 122 ? -5.812 6.903 -3.793 1.00 93.38 122 ALA A N 1
ATOM 1003 C CA . ALA A 1 122 ? -5.657 7.669 -5.026 1.00 93.38 122 ALA A CA 1
ATOM 1004 C C . ALA A 1 122 ? -4.183 7.976 -5.344 1.00 93.38 122 ALA A C 1
ATOM 1006 O O . ALA A 1 122 ? -3.804 7.991 -6.526 1.00 93.38 122 ALA A O 1
ATOM 1007 N N . GLU A 1 123 ? -3.366 8.207 -4.318 1.00 93.81 123 GLU A N 1
ATOM 1008 C CA . GLU A 1 123 ? -1.922 8.393 -4.423 1.00 93.81 123 GLU A CA 1
ATOM 1009 C C . GLU A 1 123 ? -1.244 7.114 -4.922 1.00 93.81 123 GLU A C 1
ATOM 1011 O O . GLU A 1 123 ? -0.611 7.154 -5.981 1.00 93.81 123 GLU A O 1
ATOM 1016 N N . ASP A 1 124 ? -1.504 5.974 -4.283 1.00 91.62 124 ASP A N 1
ATOM 1017 C CA . ASP A 1 124 ? -0.990 4.653 -4.663 1.00 91.62 124 ASP A CA 1
ATOM 1018 C C . ASP A 1 124 ? -1.349 4.297 -6.112 1.00 91.62 124 ASP A C 1
ATOM 1020 O O . ASP A 1 124 ? -0.513 3.875 -6.920 1.00 91.62 124 ASP A O 1
ATOM 1024 N N . ARG A 1 125 ? -2.600 4.550 -6.511 1.00 92.31 125 ARG A N 1
ATOM 1025 C CA . ARG A 1 125 ? -3.045 4.314 -7.891 1.00 92.31 125 ARG A CA 1
ATOM 1026 C C . ARG A 1 125 ? -2.320 5.211 -8.894 1.00 92.31 125 ARG A C 1
ATOM 1028 O O . ARG A 1 125 ? -2.088 4.820 -10.045 1.00 92.31 125 ARG A O 1
ATOM 1035 N N . THR A 1 126 ? -1.997 6.436 -8.492 1.00 93.19 126 THR A N 1
ATOM 1036 C CA . THR A 1 126 ? -1.226 7.373 -9.312 1.00 93.19 126 THR A CA 1
ATOM 1037 C C . THR A 1 126 ? 0.235 6.939 -9.395 1.00 93.19 126 THR A C 1
ATOM 1039 O O . THR A 1 126 ? 0.819 6.986 -10.481 1.00 93.19 126 THR A O 1
ATOM 1042 N N . GLU A 1 127 ? 0.806 6.461 -8.294 1.00 92.31 127 GLU A N 1
ATOM 1043 C CA . GLU A 1 127 ? 2.156 5.914 -8.219 1.00 92.31 127 GLU A CA 1
ATOM 1044 C C . GLU A 1 127 ? 2.313 4.686 -9.123 1.00 92.31 127 GLU A C 1
ATOM 1046 O O . GLU A 1 127 ? 3.204 4.666 -9.971 1.00 92.31 127 GLU A O 1
ATOM 1051 N N . LEU A 1 128 ? 1.369 3.739 -9.095 1.00 91.19 128 LEU A N 1
ATOM 1052 C CA . LEU A 1 128 ? 1.353 2.585 -10.005 1.00 91.19 128 LEU A CA 1
ATOM 1053 C C . LEU A 1 128 ? 1.364 2.988 -11.481 1.00 91.19 128 LEU A C 1
ATOM 1055 O O . LEU A 1 128 ? 2.040 2.368 -12.308 1.00 91.19 128 LEU A O 1
ATOM 1059 N N . ARG A 1 129 ? 0.612 4.034 -11.843 1.00 92.19 129 ARG A N 1
ATOM 1060 C CA . ARG A 1 129 ? 0.579 4.550 -13.221 1.00 92.19 129 ARG A CA 1
ATOM 1061 C C . ARG A 1 129 ? 1.897 5.210 -13.607 1.00 92.19 129 ARG A C 1
ATOM 1063 O O . ARG A 1 129 ? 2.374 4.987 -14.724 1.00 92.19 129 ARG A O 1
ATOM 1070 N N . LYS A 1 130 ? 2.480 6.007 -12.708 1.00 92.38 130 LYS A N 1
ATOM 1071 C CA . LYS A 1 130 ? 3.788 6.642 -12.911 1.00 92.38 130 LYS A CA 1
ATOM 1072 C C . LYS A 1 130 ? 4.871 5.583 -13.074 1.00 92.38 130 LYS A C 1
ATOM 1074 O O . LYS A 1 130 ? 5.578 5.614 -14.078 1.00 92.38 130 LYS A O 1
ATOM 1079 N N . ASN A 1 131 ? 4.923 4.607 -12.171 1.00 91.94 131 ASN A N 1
ATOM 1080 C CA . ASN A 1 131 ? 5.896 3.528 -12.224 1.00 91.94 131 ASN A CA 1
ATOM 1081 C C . ASN A 1 131 ? 5.760 2.713 -13.518 1.00 91.94 131 ASN A C 1
ATOM 1083 O O . ASN A 1 131 ? 6.733 2.519 -14.241 1.00 91.94 131 ASN A O 1
ATOM 1087 N N . ARG A 1 132 ? 4.532 2.344 -13.906 1.00 90.88 132 ARG A N 1
ATOM 1088 C CA . ARG A 1 132 ? 4.291 1.667 -15.189 1.00 90.88 132 ARG A CA 1
ATOM 1089 C C . ARG A 1 132 ? 4.793 2.490 -16.376 1.00 90.88 132 ARG A C 1
ATOM 1091 O O . ARG A 1 132 ? 5.397 1.932 -17.287 1.00 90.88 132 ARG A O 1
ATOM 1098 N N . THR A 1 133 ? 4.520 3.792 -16.395 1.00 93.81 133 THR A N 1
ATOM 1099 C CA . THR A 1 133 ? 4.950 4.678 -17.489 1.00 93.81 133 THR A CA 1
ATOM 1100 C C . THR A 1 133 ? 6.470 4.745 -17.562 1.00 93.81 133 THR A C 1
ATOM 1102 O O . THR A 1 133 ? 7.041 4.594 -18.639 1.00 93.81 133 THR A O 1
ATOM 1105 N N . LEU A 1 134 ? 7.129 4.906 -16.417 1.00 93.75 134 LEU A N 1
ATOM 1106 C CA . LEU A 1 134 ? 8.580 4.964 -16.332 1.00 93.75 134 LEU A CA 1
ATOM 1107 C C . LEU A 1 134 ? 9.215 3.627 -16.741 1.00 93.75 134 LEU A C 1
ATOM 1109 O O . LEU A 1 134 ? 10.136 3.628 -17.552 1.00 93.75 134 LEU A O 1
ATOM 1113 N N . ALA A 1 135 ? 8.665 2.490 -16.307 1.00 93.81 135 ALA A N 1
ATOM 1114 C CA . ALA A 1 135 ? 9.113 1.166 -16.737 1.00 93.81 135 ALA A CA 1
ATOM 1115 C C . ALA A 1 135 ? 9.057 1.003 -18.268 1.00 93.81 135 ALA A C 1
ATOM 1117 O O . ALA A 1 135 ? 10.019 0.522 -18.868 1.00 93.81 135 ALA A O 1
ATOM 1118 N N . TRP A 1 136 ? 7.982 1.468 -18.920 1.00 95.31 136 TRP A N 1
ATOM 1119 C CA . TRP A 1 136 ? 7.872 1.466 -20.386 1.00 95.31 136 TRP A CA 1
ATOM 1120 C C . TRP A 1 136 ? 8.884 2.389 -21.067 1.00 95.31 136 TRP A C 1
ATOM 1122 O O . TRP A 1 136 ? 9.459 2.008 -22.087 1.00 95.31 136 TRP A O 1
ATOM 1132 N N . VAL A 1 137 ? 9.120 3.581 -20.516 1.00 95.94 137 VAL A N 1
ATOM 1133 C CA . VAL A 1 137 ? 10.116 4.523 -21.048 1.00 95.94 137 VAL A CA 1
ATOM 1134 C C . VAL A 1 137 ? 11.519 3.921 -20.970 1.00 95.94 137 VAL A C 1
ATOM 1136 O O . VAL A 1 137 ? 12.239 3.931 -21.967 1.00 95.94 137 VAL A O 1
ATOM 1139 N N . LEU A 1 138 ? 11.890 3.334 -19.830 1.00 94.31 138 LEU A N 1
ATOM 1140 C CA . LEU A 1 138 ? 13.187 2.679 -19.654 1.00 94.31 138 LEU A CA 1
ATOM 1141 C C . LEU A 1 138 ? 13.350 1.466 -20.572 1.00 94.31 138 LEU A C 1
ATOM 1143 O O . LEU A 1 138 ? 14.419 1.299 -21.157 1.00 94.31 138 LEU A O 1
ATOM 1147 N N . LEU A 1 139 ? 12.291 0.672 -20.768 1.00 95.69 139 LEU A N 1
ATOM 1148 C CA . LEU A 1 139 ? 12.315 -0.437 -21.723 1.00 95.69 139 LEU A CA 1
ATOM 1149 C C . LEU A 1 139 ? 12.568 0.066 -23.145 1.00 95.69 139 LEU A C 1
ATOM 1151 O O . LEU A 1 139 ? 13.396 -0.493 -23.860 1.00 95.69 139 LEU A O 1
ATOM 1155 N N . GLY A 1 140 ? 11.865 1.128 -23.548 1.00 95.75 140 GLY A N 1
ATOM 1156 C CA . GLY A 1 140 ? 12.015 1.738 -24.866 1.00 95.75 140 GLY A CA 1
ATOM 1157 C C . GLY A 1 140 ? 13.429 2.265 -25.098 1.00 95.75 140 GLY A C 1
ATOM 1158 O O . GLY A 1 140 ? 14.018 1.993 -26.143 1.00 95.75 140 GLY A O 1
ATOM 1159 N N . ILE A 1 141 ? 14.003 2.955 -24.108 1.00 95.69 141 ILE A N 1
ATOM 1160 C CA . ILE A 1 141 ? 15.390 3.437 -24.154 1.00 95.69 141 ILE A CA 1
ATOM 1161 C C . ILE A 1 141 ? 16.363 2.254 -24.237 1.00 95.69 141 ILE A C 1
ATOM 1163 O O . ILE A 1 141 ? 17.207 2.224 -25.129 1.00 95.69 141 ILE A O 1
ATOM 1167 N N . GLY A 1 142 ? 16.222 1.250 -23.368 1.00 94.81 142 GLY A N 1
ATOM 1168 C CA . GLY A 1 142 ? 17.082 0.065 -23.358 1.00 94.81 142 GLY A CA 1
ATOM 1169 C C . GLY A 1 142 ? 17.047 -0.709 -24.679 1.00 94.81 142 GLY A C 1
ATOM 1170 O O . GLY A 1 142 ? 18.102 -1.077 -25.202 1.00 94.81 142 GLY A O 1
ATOM 1171 N N . ALA A 1 143 ? 15.855 -0.884 -25.260 1.00 95.12 143 ALA A N 1
ATOM 1172 C CA . ALA A 1 143 ? 15.659 -1.520 -26.560 1.00 95.12 143 ALA A CA 1
ATOM 1173 C C . ALA A 1 143 ? 16.269 -0.701 -27.709 1.00 95.12 143 ALA A C 1
ATOM 1175 O O . ALA A 1 143 ? 16.913 -1.268 -28.590 1.00 95.12 143 ALA A O 1
ATOM 1176 N N . LEU A 1 144 ? 16.123 0.627 -27.691 1.00 95.31 144 LEU A N 1
ATOM 1177 C CA . LEU A 1 144 ? 16.726 1.506 -28.696 1.00 95.31 144 LEU A CA 1
ATOM 1178 C C . LEU A 1 144 ? 18.257 1.437 -28.645 1.00 95.31 144 LEU A C 1
ATOM 1180 O O . LEU A 1 144 ? 18.898 1.311 -29.689 1.00 95.31 144 LEU A O 1
ATOM 1184 N N . ILE A 1 145 ? 18.842 1.448 -27.444 1.00 93.69 145 ILE A N 1
ATOM 1185 C CA . ILE A 1 145 ? 20.290 1.279 -27.250 1.00 93.69 145 ILE A CA 1
ATOM 1186 C C . ILE A 1 145 ? 20.740 -0.104 -27.744 1.00 93.69 145 ILE A C 1
ATOM 1188 O O . ILE A 1 145 ? 21.780 -0.202 -28.391 1.00 93.69 145 ILE A 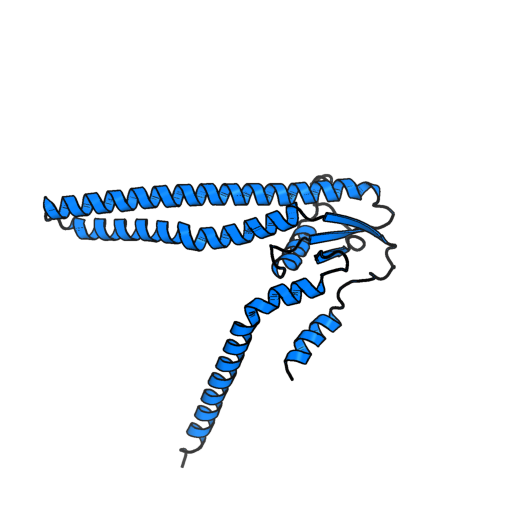O 1
ATOM 1192 N N . LEU A 1 146 ? 19.952 -1.160 -27.512 1.00 92.56 146 LEU A N 1
ATOM 1193 C CA . LEU A 1 146 ? 20.268 -2.511 -27.990 1.00 92.56 146 LEU A CA 1
ATOM 1194 C C . LEU A 1 146 ? 20.299 -2.586 -29.523 1.00 92.56 146 LEU A C 1
ATOM 1196 O O . LEU A 1 146 ? 21.203 -3.181 -30.108 1.00 92.56 146 LEU A O 1
ATOM 1200 N N . VAL A 1 147 ? 19.327 -1.953 -30.184 1.00 92.50 147 VAL A N 1
ATOM 1201 C CA . VAL A 1 147 ? 19.292 -1.854 -31.650 1.00 92.50 147 VAL A CA 1
ATOM 1202 C C . VAL A 1 147 ? 20.499 -1.065 -32.159 1.00 92.50 147 VAL A C 1
ATOM 1204 O O . VAL A 1 147 ? 21.167 -1.505 -33.094 1.00 92.50 147 VAL A O 1
ATOM 1207 N N . ALA A 1 148 ? 20.822 0.064 -31.524 1.00 89.12 148 ALA A N 1
ATOM 1208 C CA . ALA A 1 148 ? 21.996 0.861 -31.868 1.00 89.12 148 ALA A CA 1
ATOM 1209 C C . ALA A 1 148 ? 23.301 0.066 -31.695 1.00 89.12 148 ALA A C 1
ATOM 1211 O O . ALA A 1 148 ? 24.171 0.136 -32.559 1.00 89.12 148 ALA A O 1
ATOM 1212 N N . TYR A 1 149 ? 23.414 -0.738 -30.634 1.00 89.19 149 TYR A N 1
ATOM 1213 C CA . TYR A 1 149 ? 24.535 -1.650 -30.419 1.00 89.19 149 TYR A CA 1
ATOM 1214 C C . TYR A 1 149 ? 24.673 -2.671 -31.556 1.00 89.19 149 TYR A C 1
ATOM 1216 O O . TYR A 1 149 ? 25.765 -2.833 -32.096 1.00 89.19 149 TYR A O 1
ATOM 1224 N N . GLY A 1 150 ? 23.575 -3.311 -31.975 1.00 87.81 150 GLY A N 1
ATOM 1225 C CA . GLY A 1 150 ? 23.593 -4.263 -33.091 1.00 87.81 150 GLY A CA 1
ATOM 1226 C C . GLY A 1 150 ? 24.018 -3.621 -34.417 1.00 87.81 150 GLY A C 1
ATOM 1227 O O . GLY A 1 150 ? 24.805 -4.197 -35.167 1.00 87.81 150 GLY A O 1
ATOM 1228 N N . LEU A 1 151 ? 23.556 -2.395 -34.684 1.00 88.75 151 LEU A N 1
ATOM 1229 C CA . LEU A 1 151 ? 23.976 -1.624 -35.858 1.00 88.75 151 LEU A CA 1
ATOM 1230 C C . LEU A 1 151 ? 25.458 -1.239 -35.783 1.00 88.75 151 LEU A C 1
ATOM 1232 O O . LEU A 1 151 ? 26.182 -1.408 -36.762 1.00 88.75 151 LEU A O 1
ATOM 1236 N N . LEU A 1 152 ? 25.934 -0.769 -34.628 1.00 86.94 152 LEU A N 1
ATOM 1237 C CA . LEU A 1 152 ? 27.350 -0.464 -34.428 1.00 86.94 152 LEU A CA 1
ATOM 1238 C C . LEU A 1 152 ? 28.204 -1.710 -34.645 1.00 86.94 152 LEU A C 1
ATOM 1240 O O . LEU A 1 152 ? 29.154 -1.654 -35.410 1.00 86.94 152 LEU A O 1
ATOM 1244 N N . GLN A 1 153 ? 27.828 -2.856 -34.083 1.00 86.00 153 GLN A N 1
ATOM 1245 C CA . GLN A 1 153 ? 28.5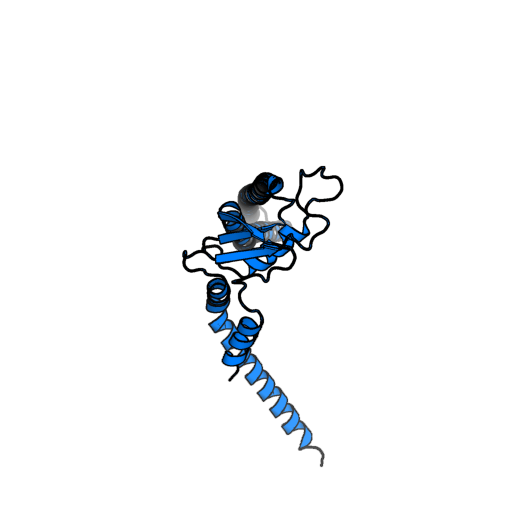62 -4.104 -34.284 1.00 86.00 153 GLN A CA 1
ATOM 1246 C C . GLN A 1 153 ? 28.629 -4.522 -35.765 1.00 86.00 153 GLN A C 1
ATOM 1248 O O . GLN A 1 153 ? 29.653 -5.049 -36.205 1.00 86.00 153 GLN A O 1
ATOM 1253 N N . ALA A 1 154 ? 27.568 -4.265 -36.538 1.00 84.31 154 ALA A N 1
ATOM 1254 C CA . ALA A 1 154 ? 27.506 -4.585 -37.963 1.00 84.31 154 ALA A CA 1
ATOM 1255 C C . ALA A 1 154 ? 28.319 -3.624 -38.853 1.00 84.31 154 ALA A C 1
ATOM 1257 O O . ALA A 1 154 ? 28.891 -4.065 -39.850 1.00 84.31 154 ALA A O 1
ATOM 1258 N N . PHE A 1 155 ? 28.380 -2.329 -38.513 1.00 82.12 155 PHE A N 1
ATOM 1259 C CA . PHE A 1 155 ? 28.948 -1.286 -39.383 1.00 82.12 155 PHE A CA 1
ATOM 1260 C C . PHE A 1 155 ? 30.256 -0.653 -38.874 1.00 82.12 155 PHE A C 1
ATOM 1262 O O . PHE A 1 155 ? 30.977 -0.044 -39.663 1.00 82.12 155 PHE A O 1
ATOM 1269 N N . ALA A 1 156 ? 30.591 -0.788 -37.588 1.00 71.94 156 ALA A N 1
ATOM 1270 C CA . ALA A 1 156 ? 31.745 -0.148 -36.956 1.00 71.94 156 ALA A CA 1
ATOM 1271 C C . ALA A 1 156 ? 32.341 -1.000 -35.813 1.00 71.94 156 ALA A C 1
ATOM 1273 O O . ALA A 1 156 ? 31.767 -1.160 -34.734 1.00 71.94 156 ALA A O 1
ATOM 1274 N N . LYS A 1 157 ? 33.569 -1.498 -36.001 1.00 67.06 157 LYS A N 1
ATOM 1275 C CA . LYS A 1 157 ? 34.348 -2.105 -34.909 1.00 67.06 157 LYS A CA 1
ATOM 1276 C C . LYS A 1 157 ? 34.995 -1.004 -34.063 1.00 67.06 157 LYS A C 1
ATOM 1278 O O . LYS A 1 157 ? 36.153 -0.674 -34.280 1.00 67.06 157 LYS A O 1
ATOM 1283 N N . ASN A 1 158 ? 34.221 -0.433 -33.143 1.00 75.19 158 ASN A N 1
ATOM 1284 C CA . ASN A 1 158 ? 34.685 0.545 -32.159 1.00 75.19 158 ASN A CA 1
ATOM 1285 C C . ASN A 1 158 ? 34.664 -0.047 -30.742 1.00 75.19 158 ASN A C 1
ATOM 1287 O O . ASN A 1 158 ? 33.751 -0.793 -30.389 1.00 75.19 158 ASN A O 1
ATOM 1291 N N . ASP A 1 159 ? 35.609 0.380 -29.905 1.00 76.75 159 ASP A N 1
ATOM 1292 C CA . ASP A 1 159 ? 35.740 -0.067 -28.507 1.00 76.75 159 ASP A CA 1
ATOM 1293 C C . ASP A 1 159 ? 34.565 0.378 -27.612 1.00 76.75 159 ASP A C 1
ATOM 1295 O O . ASP A 1 159 ? 34.296 -0.211 -26.569 1.00 76.75 159 ASP A O 1
ATOM 1299 N N . PHE A 1 160 ? 33.786 1.380 -28.040 1.00 80.31 160 PHE A N 1
ATOM 1300 C CA . PHE A 1 160 ? 32.592 1.848 -27.321 1.00 80.31 160 PHE A CA 1
ATOM 1301 C C . PHE A 1 160 ? 31.444 0.829 -27.285 1.00 80.31 160 PHE A C 1
ATOM 1303 O O . PHE A 1 160 ? 30.502 0.997 -26.508 1.00 80.31 160 PHE A O 1
ATOM 1310 N N . ASN A 1 161 ? 31.510 -0.230 -28.094 1.00 81.75 161 ASN A N 1
ATOM 1311 C CA . ASN A 1 161 ? 30.462 -1.243 -28.187 1.00 81.75 161 ASN A CA 1
ATOM 1312 C C . ASN A 1 161 ? 30.197 -1.920 -26.830 1.00 81.75 161 ASN A C 1
ATOM 1314 O O . ASN A 1 161 ? 29.040 -2.113 -26.457 1.00 81.75 161 ASN A O 1
ATOM 1318 N N . GLU A 1 162 ? 31.239 -2.223 -26.054 1.00 84.62 162 GLU A N 1
ATOM 1319 C CA . GLU A 1 162 ? 31.082 -2.868 -24.742 1.00 84.62 162 GLU A CA 1
ATOM 1320 C C . GLU A 1 162 ? 30.319 -1.980 -23.753 1.00 84.62 162 GLU A C 1
ATOM 1322 O O . GLU A 1 162 ? 29.399 -2.440 -23.078 1.00 84.62 162 GLU A O 1
ATOM 1327 N N . ILE A 1 163 ? 30.633 -0.684 -23.734 1.00 88.88 163 ILE A N 1
ATOM 1328 C CA . ILE A 1 163 ? 29.972 0.295 -22.866 1.00 88.88 163 ILE A CA 1
ATOM 1329 C C . ILE A 1 163 ? 28.479 0.380 -23.207 1.00 88.88 163 ILE A C 1
ATOM 1331 O O . ILE A 1 163 ? 27.630 0.288 -22.320 1.00 88.88 163 ILE A O 1
ATOM 1335 N N . VAL A 1 164 ? 28.143 0.497 -24.496 1.00 88.12 164 VAL A N 1
ATOM 1336 C CA . VAL A 1 164 ? 26.751 0.572 -24.973 1.00 88.12 164 VAL A CA 1
ATOM 1337 C C . VAL A 1 164 ? 25.970 -0.696 -24.603 1.00 88.12 164 VAL A C 1
ATOM 1339 O O . VAL A 1 164 ? 24.819 -0.603 -24.170 1.00 88.12 164 VAL A O 1
ATOM 1342 N N . SER A 1 165 ? 26.600 -1.870 -24.707 1.00 87.44 165 SER A N 1
ATOM 1343 C CA . SER A 1 165 ? 25.992 -3.141 -24.301 1.00 87.44 165 SER A CA 1
ATOM 1344 C C . SER A 1 165 ? 25.670 -3.177 -22.805 1.00 87.44 165 SER A C 1
ATOM 1346 O O . SER A 1 165 ? 24.587 -3.625 -22.426 1.00 87.44 165 SER A O 1
ATOM 1348 N N . ILE A 1 166 ? 26.583 -2.696 -21.953 1.00 91.94 166 ILE A N 1
ATOM 1349 C CA . ILE A 1 166 ? 26.367 -2.633 -20.500 1.00 91.94 166 ILE A CA 1
ATOM 1350 C C . ILE A 1 166 ? 25.192 -1.704 -20.183 1.00 91.94 166 ILE A C 1
ATOM 1352 O O . ILE A 1 166 ? 24.296 -2.090 -19.434 1.00 91.94 166 ILE A O 1
ATOM 1356 N N . PHE A 1 167 ? 25.146 -0.513 -20.790 1.00 91.25 167 PHE A N 1
ATOM 1357 C CA . PHE A 1 167 ? 24.034 0.419 -20.587 1.00 91.25 167 PHE A CA 1
ATOM 1358 C C . PHE A 1 167 ? 22.695 -0.185 -21.006 1.00 91.25 167 PHE A C 1
ATOM 1360 O O . PHE A 1 167 ? 21.740 -0.129 -20.234 1.00 91.25 167 PHE A O 1
ATOM 1367 N N . SER A 1 168 ? 22.620 -0.792 -22.194 1.00 91.25 168 SER A N 1
ATOM 1368 C CA . SER A 1 168 ? 21.386 -1.425 -22.668 1.00 91.25 168 SER A CA 1
ATOM 1369 C C . SER A 1 168 ? 20.866 -2.467 -21.676 1.00 91.25 168 SER A C 1
ATOM 1371 O O . SER A 1 168 ? 19.699 -2.413 -21.285 1.00 91.25 168 SER A O 1
ATOM 1373 N N . TRP A 1 169 ? 21.745 -3.357 -21.206 1.00 93.50 169 TRP A N 1
ATOM 1374 C CA . TRP A 1 169 ? 21.393 -4.371 -20.217 1.00 93.50 169 TRP A CA 1
ATOM 1375 C C . TRP A 1 169 ? 20.884 -3.759 -18.903 1.00 93.50 169 TRP A C 1
ATOM 1377 O O . TRP A 1 169 ? 19.850 -4.195 -18.401 1.00 93.50 169 TRP A O 1
ATOM 1387 N N . VAL A 1 170 ? 21.549 -2.722 -18.377 1.00 95.31 170 VAL A N 1
ATOM 1388 C CA . VAL A 1 170 ? 21.131 -2.036 -17.139 1.00 95.31 170 VAL A CA 1
ATOM 1389 C C . VAL A 1 170 ? 19.739 -1.415 -17.283 1.00 95.31 170 VAL A C 1
ATOM 1391 O O . VAL A 1 170 ? 18.898 -1.608 -16.410 1.00 95.31 170 VAL A O 1
ATOM 1394 N N . PHE A 1 171 ? 19.456 -0.725 -18.392 1.00 93.75 171 PHE A N 1
ATOM 1395 C CA . PHE A 1 171 ? 18.137 -0.123 -18.629 1.00 93.75 171 PHE A CA 1
ATOM 1396 C C . PHE A 1 171 ? 17.024 -1.167 -18.771 1.00 93.75 171 PHE A C 1
ATOM 1398 O O . PHE A 1 171 ? 15.920 -0.972 -18.257 1.00 93.75 171 PHE A O 1
ATOM 1405 N N . ILE A 1 172 ? 17.307 -2.279 -19.454 1.00 93.75 172 ILE A N 1
ATOM 1406 C CA . ILE A 1 172 ? 16.355 -3.386 -19.592 1.00 93.75 172 ILE A CA 1
ATOM 1407 C C . ILE A 1 172 ? 16.093 -4.027 -18.227 1.00 93.75 172 ILE A C 1
ATOM 1409 O O . ILE A 1 172 ? 14.935 -4.279 -17.890 1.00 93.75 172 ILE A O 1
ATOM 1413 N N . TRP A 1 173 ? 17.140 -4.265 -17.434 1.00 95.06 173 TRP A N 1
ATOM 1414 C CA . TRP A 1 173 ? 16.999 -4.871 -16.113 1.00 95.06 173 TRP A CA 1
ATOM 1415 C C . TRP A 1 173 ? 16.229 -3.974 -15.141 1.00 95.06 173 TRP A C 1
ATOM 1417 O O . TRP A 1 173 ? 15.294 -4.451 -14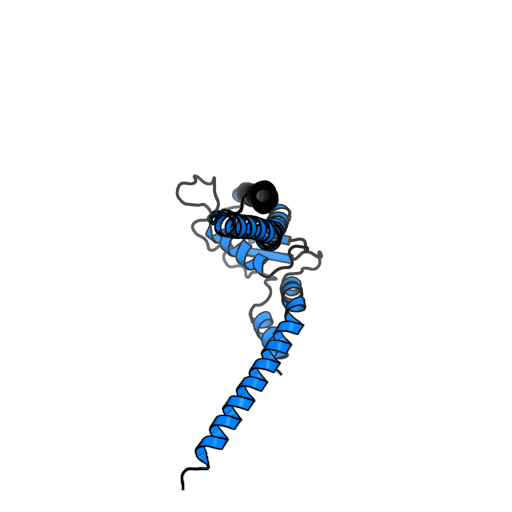.508 1.00 95.06 173 TRP A O 1
ATOM 1427 N N . GLU A 1 174 ? 16.533 -2.675 -15.095 1.00 94.94 174 GLU A N 1
ATOM 1428 C CA . GLU A 1 174 ? 15.787 -1.697 -14.289 1.00 94.94 174 GLU A CA 1
ATOM 1429 C C . GLU A 1 174 ? 14.304 -1.660 -14.688 1.00 94.94 174 GLU A C 1
ATOM 1431 O O . GLU A 1 174 ? 13.416 -1.656 -13.841 1.00 94.94 174 GLU A O 1
ATOM 1436 N N . SER A 1 175 ? 13.999 -1.700 -15.988 1.00 94.00 175 SER A N 1
ATOM 1437 C CA . SER A 1 175 ? 12.611 -1.787 -16.450 1.00 94.00 175 SER A CA 1
ATOM 1438 C C . SER A 1 175 ? 11.914 -3.067 -15.964 1.00 94.00 175 SER A C 1
ATOM 1440 O O . SER A 1 175 ? 10.777 -3.015 -15.488 1.00 94.00 175 SER A O 1
ATOM 1442 N N . CYS A 1 176 ? 12.597 -4.213 -16.050 1.00 93.19 176 CYS A N 1
ATOM 1443 C CA . CYS A 1 176 ? 12.073 -5.488 -15.562 1.00 93.19 176 CYS A CA 1
ATOM 1444 C C . CYS A 1 176 ? 11.823 -5.456 -14.049 1.00 93.19 176 CYS A C 1
ATOM 1446 O O . CYS A 1 176 ? 10.774 -5.926 -13.603 1.00 93.19 176 CYS A O 1
ATOM 1448 N N . ASP A 1 177 ? 12.745 -4.872 -13.280 1.00 92.44 177 ASP A N 1
ATOM 1449 C CA . ASP A 1 177 ? 12.629 -4.743 -11.828 1.00 92.44 177 ASP A CA 1
ATOM 1450 C C . ASP A 1 177 ? 11.360 -3.969 -11.443 1.00 92.44 177 ASP A C 1
ATOM 1452 O O . ASP A 1 177 ? 10.526 -4.451 -10.672 1.00 92.44 177 ASP A O 1
ATOM 1456 N N . ARG A 1 178 ? 11.123 -2.839 -12.115 1.00 90.94 178 ARG A N 1
ATOM 1457 C CA . ARG A 1 178 ? 9.931 -2.002 -11.922 1.00 90.94 178 ARG A CA 1
ATOM 1458 C C . ARG A 1 178 ? 8.626 -2.689 -12.308 1.00 90.94 178 ARG A C 1
ATOM 1460 O O . ARG A 1 178 ? 7.614 -2.538 -11.620 1.00 90.94 178 ARG A O 1
ATOM 1467 N N . PHE A 1 179 ? 8.618 -3.448 -13.406 1.00 89.12 179 PHE A N 1
ATOM 1468 C CA . PHE A 1 179 ? 7.423 -4.176 -13.847 1.00 89.12 179 PHE A CA 1
ATOM 1469 C C . PHE A 1 179 ? 7.002 -5.274 -12.878 1.00 89.12 179 PHE A C 1
ATOM 1471 O O . PHE A 1 179 ? 5.803 -5.547 -12.748 1.00 89.12 179 PHE A O 1
ATOM 1478 N N . VAL A 1 180 ? 7.983 -5.924 -12.256 1.00 85.19 180 VAL A N 1
ATOM 1479 C CA . VAL A 1 180 ? 7.766 -7.083 -11.400 1.00 85.19 180 VAL A CA 1
ATOM 1480 C C . VAL A 1 180 ? 7.709 -6.632 -9.945 1.00 85.19 180 VAL A C 1
ATOM 1482 O O . VAL A 1 180 ? 6.628 -6.611 -9.365 1.00 85.19 180 VAL A O 1
ATOM 1485 N N . PHE A 1 181 ? 8.831 -6.236 -9.350 1.00 87.75 181 PHE A N 1
ATOM 1486 C CA . PHE A 1 181 ? 8.955 -6.060 -7.904 1.00 87.75 181 PHE A CA 1
ATOM 1487 C C . PHE A 1 181 ? 8.227 -4.821 -7.385 1.00 87.75 181 PHE A C 1
ATOM 1489 O O . PHE A 1 181 ? 7.419 -4.938 -6.463 1.00 87.75 181 PHE A O 1
ATOM 1496 N N . GLU A 1 182 ? 8.439 -3.662 -8.008 1.00 87.94 182 GLU A N 1
ATOM 1497 C CA . GLU A 1 182 ? 7.817 -2.407 -7.561 1.00 87.94 182 GLU A CA 1
ATOM 1498 C C . GLU A 1 182 ? 6.292 -2.428 -7.771 1.00 87.94 182 GLU A C 1
ATOM 1500 O O . GLU A 1 182 ? 5.517 -1.922 -6.963 1.00 87.94 182 GLU A O 1
ATOM 1505 N N . ARG A 1 183 ? 5.816 -3.119 -8.814 1.00 86.88 183 ARG A N 1
ATOM 1506 C CA . ARG A 1 183 ? 4.379 -3.348 -9.003 1.00 86.88 183 ARG A CA 1
ATOM 1507 C C . ARG A 1 183 ? 3.771 -4.214 -7.897 1.00 86.88 183 ARG A C 1
ATOM 1509 O O . ARG A 1 183 ? 2.643 -3.949 -7.485 1.00 86.88 183 ARG A O 1
ATOM 1516 N N . PHE A 1 184 ? 4.470 -5.257 -7.444 1.00 86.19 184 PHE A N 1
ATOM 1517 C CA . PHE A 1 184 ? 3.970 -6.122 -6.373 1.00 86.19 184 PHE A CA 1
ATOM 1518 C C . PHE A 1 184 ? 3.916 -5.401 -5.024 1.00 86.19 184 PHE A C 1
ATOM 1520 O O . PHE A 1 184 ? 2.933 -5.566 -4.302 1.00 86.19 184 PHE A O 1
ATOM 1527 N N . SER A 1 185 ? 4.935 -4.605 -4.685 1.00 86.62 185 SER A N 1
ATOM 1528 C CA . SER A 1 185 ? 4.964 -3.867 -3.417 1.00 86.62 185 SER A CA 1
ATOM 1529 C C . SER A 1 185 ? 3.855 -2.817 -3.353 1.00 86.62 185 SER A C 1
ATOM 1531 O O . SER A 1 185 ? 3.060 -2.840 -2.411 1.00 86.62 185 SER A O 1
ATOM 1533 N N . ILE A 1 186 ? 3.737 -1.968 -4.380 1.00 88.00 186 ILE A N 1
ATOM 1534 C CA . ILE A 1 186 ? 2.712 -0.917 -4.418 1.00 88.00 186 ILE A CA 1
ATOM 1535 C C . ILE A 1 186 ? 1.314 -1.537 -4.550 1.00 88.00 186 ILE A C 1
ATOM 1537 O O . ILE A 1 186 ? 0.384 -1.097 -3.890 1.00 88.00 186 ILE A O 1
ATOM 1541 N N . GLY A 1 187 ? 1.151 -2.617 -5.323 1.00 88.69 187 GLY A N 1
ATOM 1542 C CA . GLY A 1 187 ? -0.143 -3.295 -5.455 1.00 88.69 187 GLY A CA 1
ATOM 1543 C C . GLY A 1 187 ? -0.663 -3.900 -4.144 1.00 88.69 187 GLY A C 1
ATOM 1544 O O . GLY A 1 187 ? -1.870 -3.918 -3.911 1.00 88.69 187 GLY A O 1
ATOM 1545 N N . LYS A 1 188 ? 0.228 -4.377 -3.261 1.00 87.38 188 LYS A N 1
ATOM 1546 C CA . LYS A 1 188 ? -0.167 -4.844 -1.922 1.00 87.38 188 LYS A CA 1
ATOM 1547 C C . LYS A 1 188 ? -0.643 -3.682 -1.045 1.00 87.38 188 LYS A C 1
ATOM 1549 O O . LYS A 1 188 ? -1.603 -3.857 -0.297 1.00 87.38 188 LYS A O 1
ATOM 1554 N N . LYS A 1 189 ? 0.028 -2.532 -1.140 1.00 89.38 189 LYS A N 1
ATOM 1555 C CA . LYS A 1 189 ? -0.345 -1.308 -0.427 1.00 89.38 189 LYS A CA 1
ATOM 1556 C C . LYS A 1 189 ? -1.707 -0.790 -0.914 1.00 89.38 189 LYS A C 1
ATOM 1558 O O . LYS A 1 189 ? -2.631 -0.729 -0.112 1.00 89.38 189 LYS A O 1
ATOM 1563 N N . GLU A 1 190 ? -1.886 -0.664 -2.234 1.00 91.88 190 GLU A N 1
ATOM 1564 C CA . GLU A 1 190 ? -3.147 -0.245 -2.869 1.00 91.88 190 GLU A CA 1
ATOM 1565 C C . GLU A 1 190 ? -4.329 -1.116 -2.412 1.00 91.88 190 GLU A C 1
ATOM 1567 O O . GLU A 1 190 ? -5.405 -0.603 -2.110 1.00 91.88 190 GLU A O 1
ATOM 1572 N N . ALA A 1 191 ? -4.148 -2.440 -2.353 1.00 90.94 191 ALA A N 1
ATOM 1573 C CA . ALA A 1 191 ? -5.206 -3.361 -1.941 1.00 90.94 191 ALA A CA 1
ATOM 1574 C C . ALA A 1 191 ? -5.645 -3.149 -0.483 1.00 90.94 191 ALA A C 1
ATOM 1576 O O . ALA A 1 191 ? -6.837 -3.213 -0.184 1.00 90.94 191 ALA A O 1
ATOM 1577 N N . ARG A 1 192 ? -4.696 -2.885 0.419 1.00 90.12 192 ARG A N 1
ATOM 1578 C CA . ARG A 1 192 ? -4.984 -2.611 1.830 1.00 90.12 192 ARG A CA 1
ATOM 1579 C C . ARG A 1 192 ? -5.628 -1.238 2.005 1.00 90.12 192 ARG A C 1
ATOM 1581 O O . ARG A 1 192 ? -6.622 -1.119 2.712 1.00 90.12 192 ARG A O 1
ATOM 1588 N N . ASP A 1 193 ? -5.130 -0.223 1.312 1.00 92.12 193 ASP A N 1
ATOM 1589 C CA . ASP A 1 193 ? -5.681 1.130 1.403 1.00 92.12 193 ASP A CA 1
ATOM 1590 C C . ASP A 1 193 ? -7.100 1.164 0.808 1.00 92.12 193 ASP A C 1
ATOM 1592 O O . ASP A 1 193 ? -7.997 1.812 1.347 1.00 92.12 193 ASP A O 1
ATOM 1596 N N . ALA A 1 194 ? -7.369 0.358 -0.229 1.00 92.50 194 ALA A N 1
ATOM 1597 C CA . ALA A 1 194 ? -8.718 0.122 -0.741 1.00 92.50 194 ALA A CA 1
ATOM 1598 C C . ALA A 1 194 ? -9.632 -0.564 0.289 1.00 92.50 194 ALA A C 1
ATOM 1600 O O . ALA A 1 194 ? -10.795 -0.178 0.440 1.00 92.50 194 ALA A O 1
ATOM 1601 N N . GLN A 1 195 ? -9.125 -1.575 0.999 1.00 93.00 195 GLN A N 1
ATOM 1602 C CA . GLN A 1 195 ? -9.851 -2.268 2.064 1.00 93.00 195 GLN A CA 1
ATOM 1603 C C . GLN A 1 195 ? -10.242 -1.293 3.187 1.00 93.00 195 GLN A C 1
ATOM 1605 O O . GLN A 1 195 ? -11.402 -1.266 3.592 1.00 93.00 195 GLN A O 1
ATOM 1610 N N . MET A 1 196 ? -9.316 -0.436 3.624 1.00 93.12 196 MET A N 1
ATOM 1611 C CA . MET A 1 196 ? -9.568 0.605 4.628 1.00 93.12 196 MET A CA 1
ATOM 1612 C C . MET A 1 196 ? -10.536 1.678 4.120 1.00 93.12 196 MET A C 1
ATOM 1614 O O . MET A 1 196 ? -11.516 2.014 4.782 1.00 93.12 196 MET A O 1
ATOM 1618 N N . ALA A 1 197 ? -10.352 2.166 2.892 1.00 93.12 197 ALA A N 1
ATOM 1619 C CA . ALA A 1 197 ? -11.233 3.169 2.293 1.00 93.12 197 ALA A CA 1
ATOM 1620 C C . ALA A 1 197 ? -12.682 2.677 2.104 1.00 93.12 197 ALA A C 1
ATOM 1622 O O . ALA A 1 197 ? -13.607 3.493 2.009 1.00 93.12 197 ALA A O 1
ATOM 1623 N N . THR A 1 198 ? -12.881 1.357 2.017 1.00 92.38 198 THR A N 1
ATOM 1624 C CA . THR A 1 198 ? -14.192 0.701 1.878 1.00 92.38 198 THR A CA 1
ATOM 1625 C C . THR A 1 198 ? -14.715 0.096 3.180 1.00 92.38 198 THR A C 1
ATOM 1627 O O . THR A 1 198 ? -15.818 -0.462 3.188 1.00 92.38 198 THR A O 1
ATOM 1630 N N . ALA A 1 199 ? -13.974 0.239 4.281 1.00 92.38 199 ALA A N 1
ATOM 1631 C CA . ALA A 1 199 ? -14.388 -0.256 5.579 1.00 92.38 199 ALA A CA 1
ATOM 1632 C C . ALA A 1 199 ? -15.698 0.405 6.039 1.00 92.38 199 ALA A C 1
ATOM 1634 O O . ALA A 1 199 ? -15.974 1.585 5.784 1.00 92.38 199 ALA A O 1
ATOM 1635 N N . GLU A 1 200 ? -16.533 -0.381 6.716 1.00 89.88 200 GLU A N 1
ATOM 1636 C CA . GLU A 1 200 ? -17.704 0.149 7.407 1.00 89.88 200 GLU A CA 1
ATOM 1637 C C . GLU A 1 200 ? -17.259 0.783 8.717 1.00 89.88 200 GLU A C 1
ATOM 1639 O O . GLU A 1 200 ? -16.322 0.310 9.354 1.00 89.88 200 GLU A O 1
ATOM 1644 N N . LEU A 1 201 ? -17.902 1.885 9.086 1.00 89.69 201 LEU A N 1
ATOM 1645 C CA . LEU A 1 201 ? -17.571 2.626 10.291 1.00 89.69 201 LEU A CA 1
ATOM 1646 C C . LEU A 1 201 ? -18.738 2.491 11.255 1.00 89.69 201 LEU A C 1
ATOM 1648 O O . LEU A 1 201 ? -19.839 2.946 10.942 1.00 89.69 201 LEU A O 1
ATOM 1652 N N . ASP A 1 202 ? -18.482 1.872 12.401 1.00 86.94 202 ASP A N 1
ATOM 1653 C CA . ASP A 1 202 ? -19.408 1.830 13.527 1.00 86.94 202 ASP A CA 1
ATOM 1654 C C . ASP A 1 202 ? -18.828 2.696 14.648 1.00 86.94 202 ASP A C 1
ATOM 1656 O O . ASP A 1 202 ? -17.639 2.614 14.961 1.00 86.94 202 ASP A O 1
ATOM 1660 N N . CYS A 1 203 ? -19.652 3.544 15.257 1.00 82.12 203 CYS A N 1
ATOM 1661 C CA . CYS A 1 203 ? -19.226 4.335 16.406 1.00 82.12 203 CYS A CA 1
ATOM 1662 C C . CYS A 1 203 ? -20.074 3.956 17.606 1.00 82.12 203 CYS A C 1
ATOM 1664 O O . CYS A 1 203 ? -21.288 4.169 17.632 1.00 82.12 203 CYS A O 1
ATOM 1666 N N . ARG A 1 204 ? -19.411 3.421 18.629 1.00 82.62 204 ARG A N 1
ATOM 1667 C CA . ARG A 1 204 ? -20.055 3.005 19.870 1.00 82.62 204 ARG A CA 1
ATOM 1668 C C . ARG A 1 204 ? -19.739 3.993 20.966 1.00 82.62 204 ARG A C 1
ATOM 1670 O O . ARG A 1 204 ? -18.594 4.367 21.191 1.00 82.62 204 ARG A O 1
ATOM 1677 N N . ILE A 1 205 ? -20.777 4.387 21.685 1.00 77.44 205 ILE A N 1
ATOM 1678 C CA . ILE A 1 205 ? -20.637 5.297 22.813 1.00 77.44 205 ILE A CA 1
ATOM 1679 C C . ILE A 1 205 ? -20.640 4.446 24.068 1.00 77.44 205 ILE A C 1
ATOM 1681 O O . ILE A 1 205 ? -21.649 3.819 24.395 1.00 77.44 205 ILE A O 1
ATOM 1685 N N . LEU A 1 206 ? -19.509 4.423 24.760 1.00 76.06 206 LEU A N 1
ATOM 1686 C CA . LEU A 1 206 ? -19.353 3.701 26.016 1.00 76.06 206 LEU A CA 1
ATOM 1687 C C . LEU A 1 206 ? -18.931 4.677 27.102 1.00 76.06 206 LEU A C 1
ATOM 1689 O O . LEU A 1 206 ? -18.205 5.637 26.853 1.00 76.06 206 LEU A O 1
ATOM 1693 N N . LYS A 1 207 ? -19.360 4.413 28.337 1.00 68.00 207 LYS A N 1
ATOM 1694 C CA . LYS A 1 207 ? -18.835 5.164 29.482 1.00 68.00 207 LYS A CA 1
ATOM 1695 C C . LYS A 1 207 ? -17.335 4.896 29.615 1.00 68.00 207 LYS A C 1
ATOM 1697 O O . LYS A 1 207 ? -16.886 3.786 29.324 1.00 68.00 207 LYS A O 1
ATOM 1702 N N . LYS A 1 208 ? -16.577 5.887 30.094 1.00 64.81 208 LYS A N 1
ATOM 1703 C CA . LYS A 1 208 ? -15.115 5.819 30.281 1.00 64.81 208 LYS A CA 1
ATOM 1704 C C . LYS A 1 208 ? -14.637 4.553 31.016 1.00 64.81 208 LYS A C 1
ATOM 1706 O O . LYS A 1 208 ? -13.622 3.981 30.637 1.00 64.81 208 LYS A O 1
ATOM 1711 N N . ASP A 1 209 ? -15.434 4.058 31.964 1.00 64.56 209 ASP A N 1
ATOM 1712 C CA . ASP A 1 209 ? -15.096 2.905 32.812 1.00 64.56 209 ASP A CA 1
ATOM 1713 C C . ASP A 1 209 ? -15.769 1.583 32.392 1.00 64.56 209 ASP A C 1
ATOM 1715 O O . ASP A 1 209 ? -15.666 0.576 33.094 1.00 64.56 209 ASP A O 1
ATOM 1719 N N . GLU A 1 210 ? -16.497 1.554 31.270 1.00 68.50 210 GLU A N 1
ATOM 1720 C CA . GLU A 1 210 ? -17.170 0.332 30.824 1.00 68.50 210 GLU A CA 1
ATOM 1721 C C . GLU A 1 210 ? -16.185 -0.603 30.094 1.00 68.50 210 GLU A C 1
ATOM 1723 O O . GLU A 1 210 ? -15.490 -0.157 29.168 1.00 68.50 210 GLU A O 1
ATOM 1728 N N . PRO A 1 211 ? -16.098 -1.893 30.484 1.00 64.81 211 PRO A N 1
ATOM 1729 C CA . PRO A 1 211 ? -15.205 -2.838 29.832 1.00 64.81 211 PRO A CA 1
ATOM 1730 C C . PRO A 1 211 ? -15.639 -3.068 28.386 1.00 64.81 211 PRO A C 1
ATOM 1732 O O . PRO A 1 211 ? -16.821 -3.264 28.094 1.00 64.81 211 PRO A O 1
ATOM 1735 N N . LEU A 1 212 ? -14.658 -3.089 27.485 1.00 64.94 212 LEU A N 1
ATOM 1736 C CA . LEU A 1 212 ? -14.884 -3.402 26.082 1.00 64.94 212 LEU A CA 1
ATOM 1737 C C . LEU A 1 212 ? -15.342 -4.855 25.960 1.00 64.94 212 LEU A C 1
ATOM 1739 O O . LEU A 1 212 ? -14.569 -5.792 26.159 1.00 64.94 212 LEU A O 1
ATOM 1743 N N . LYS A 1 213 ? -16.626 -5.045 25.661 1.00 57.12 213 LYS A N 1
ATOM 1744 C CA . LYS A 1 213 ? -17.164 -6.358 25.314 1.00 57.12 213 LYS A CA 1
ATOM 1745 C C . LYS A 1 213 ? -16.744 -6.668 23.878 1.00 57.12 213 LYS A C 1
ATOM 1747 O O . LYS A 1 213 ? -16.908 -5.823 23.007 1.00 57.12 213 LYS A O 1
ATOM 1752 N N . ASN A 1 214 ? -16.245 -7.883 23.652 1.00 56.44 214 ASN A N 1
ATOM 1753 C CA . ASN A 1 214 ? -15.885 -8.442 22.340 1.00 56.44 214 ASN A CA 1
ATOM 1754 C C . ASN A 1 214 ? -14.529 -8.030 21.738 1.00 56.44 214 ASN A C 1
ATOM 1756 O O . ASN A 1 214 ? -14.337 -8.236 20.542 1.00 56.44 214 ASN A O 1
ATOM 1760 N N . LEU A 1 215 ? -13.554 -7.544 22.520 1.00 57.22 215 LEU A N 1
ATOM 1761 C CA . LEU A 1 215 ? -12.176 -7.594 22.014 1.00 57.22 215 LEU A CA 1
ATOM 1762 C C . LEU A 1 215 ? -11.727 -9.059 21.899 1.00 57.22 215 LEU A C 1
ATOM 1764 O O . LEU A 1 215 ? -11.978 -9.832 22.833 1.00 57.22 215 LEU A O 1
ATOM 1768 N N . PRO A 1 216 ? -11.032 -9.447 20.816 1.00 54.75 216 PRO A N 1
ATOM 1769 C CA . PRO A 1 216 ? -10.309 -10.705 20.802 1.00 54.75 216 PRO A CA 1
ATOM 1770 C C . PRO A 1 216 ? -9.342 -10.700 21.984 1.00 54.75 216 PRO A C 1
ATOM 1772 O O . PRO A 1 216 ? -8.458 -9.851 22.109 1.00 54.75 216 PRO A O 1
ATOM 1775 N N . ASP A 1 217 ? -9.583 -11.618 22.913 1.00 57.31 217 ASP A N 1
ATOM 1776 C CA . ASP A 1 217 ? -8.817 -11.726 24.141 1.00 57.31 217 ASP A CA 1
ATOM 1777 C C . ASP A 1 217 ? -7.355 -12.020 23.781 1.00 57.31 217 ASP A C 1
ATOM 1779 O O . ASP A 1 217 ? -7.029 -13.098 23.276 1.00 57.31 217 ASP A O 1
ATOM 1783 N N . ARG A 1 218 ? -6.461 -11.054 24.031 1.00 53.03 218 ARG A N 1
ATOM 1784 C CA . ARG A 1 218 ? -5.021 -11.209 23.768 1.00 53.03 218 ARG A CA 1
ATOM 1785 C C . ARG A 1 218 ? -4.441 -12.440 24.470 1.00 53.03 218 ARG A C 1
ATOM 1787 O O . ARG A 1 218 ? -3.475 -13.015 23.976 1.00 53.03 218 ARG A O 1
ATOM 1794 N N . SER A 1 219 ? -5.033 -12.880 25.583 1.00 54.53 219 SER A N 1
ATOM 1795 C CA . SER A 1 219 ? -4.612 -14.109 26.257 1.00 54.53 219 SER A CA 1
ATOM 1796 C C . SER A 1 219 ? -4.984 -15.368 25.465 1.00 54.53 219 SER A C 1
ATOM 1798 O O . SER A 1 219 ? -4.194 -16.307 25.434 1.00 54.53 219 SER A O 1
ATOM 1800 N N . LYS A 1 220 ? -6.104 -15.361 24.727 1.00 57.66 220 LYS A N 1
ATOM 1801 C CA . LYS A 1 220 ? -6.476 -16.434 23.787 1.00 57.66 220 LYS A CA 1
ATOM 1802 C C . LYS A 1 220 ? -5.600 -16.442 22.537 1.00 57.66 220 LYS A C 1
ATOM 1804 O O . LYS A 1 220 ? -5.285 -17.517 22.049 1.00 57.66 220 LYS A O 1
ATOM 1809 N N . LEU A 1 221 ? -5.158 -15.273 22.068 1.00 56.22 221 LEU A N 1
ATOM 1810 C CA . LEU A 1 221 ? -4.153 -15.134 21.003 1.00 56.22 221 LEU A CA 1
ATOM 1811 C C . LEU A 1 221 ? -2.827 -15.799 21.396 1.00 56.22 221 LEU A C 1
ATOM 1813 O O . LEU A 1 221 ? -2.305 -16.632 20.664 1.00 56.22 221 LEU A O 1
ATOM 1817 N N . ILE A 1 222 ? -2.301 -15.473 22.580 1.00 56.69 222 ILE A N 1
ATOM 1818 C CA . ILE A 1 222 ? -1.059 -16.076 23.083 1.00 56.69 222 ILE A CA 1
ATOM 1819 C C . ILE A 1 222 ? -1.257 -17.574 23.360 1.00 56.69 222 ILE A C 1
ATOM 1821 O O . ILE A 1 222 ? -0.359 -18.361 23.076 1.00 56.69 222 ILE A O 1
ATOM 1825 N N . ALA A 1 223 ? -2.428 -17.979 23.866 1.00 58.41 223 ALA A N 1
ATOM 1826 C CA . ALA A 1 223 ? -2.746 -19.380 24.126 1.00 58.41 223 ALA A CA 1
ATOM 1827 C C . ALA A 1 223 ? -2.839 -20.209 22.835 1.00 58.41 223 ALA A C 1
ATOM 1829 O O . ALA A 1 223 ? -2.176 -21.239 22.764 1.00 58.41 223 ALA A O 1
ATOM 1830 N N . ALA A 1 224 ? -3.547 -19.739 21.802 1.00 56.28 224 ALA A N 1
ATOM 1831 C CA . ALA A 1 224 ? -3.637 -20.404 20.498 1.00 56.28 224 ALA A CA 1
ATOM 1832 C C . ALA A 1 224 ? -2.251 -20.564 19.847 1.00 56.28 224 ALA A C 1
ATOM 1834 O O . ALA A 1 224 ? -1.888 -21.653 19.413 1.00 56.28 224 ALA A O 1
ATOM 1835 N N . LEU A 1 225 ? -1.414 -19.521 19.917 1.00 54.09 225 LEU A N 1
ATOM 1836 C CA . LEU A 1 225 ? -0.022 -19.564 19.449 1.00 54.09 225 LEU A CA 1
ATOM 1837 C C . LEU A 1 225 ? 0.896 -20.452 20.316 1.00 54.09 225 LEU A C 1
ATOM 1839 O O . LEU A 1 225 ? 2.002 -20.800 19.896 1.00 54.09 225 LEU A O 1
ATOM 1843 N N . SER A 1 226 ? 0.480 -20.792 21.540 1.00 55.59 226 SER A N 1
ATOM 1844 C CA . SER A 1 226 ? 1.219 -21.674 22.453 1.00 55.59 226 SER A CA 1
ATOM 1845 C C . SER A 1 226 ? 0.769 -23.135 22.386 1.00 55.59 226 SER A C 1
ATOM 1847 O O . SER A 1 226 ? 1.583 -24.020 22.643 1.00 55.59 226 SER A O 1
ATOM 1849 N N . GLU A 1 227 ? -0.492 -23.402 22.033 1.00 54.03 227 GLU A N 1
ATOM 1850 C CA . GLU A 1 227 ? -1.030 -24.760 21.907 1.00 54.03 227 GLU A CA 1
ATOM 1851 C C . GLU A 1 227 ? -0.540 -25.455 20.634 1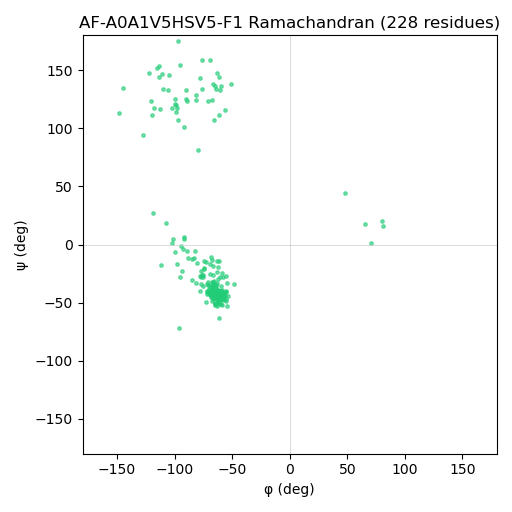.00 54.03 227 GLU A C 1
ATOM 1853 O O . GLU A 1 227 ? -0.315 -26.660 20.664 1.00 54.03 227 GLU A O 1
ATOM 1858 N N . GLU A 1 228 ? -0.231 -24.708 19.571 1.00 51.00 228 GLU A N 1
ATOM 1859 C CA . GLU A 1 228 ? 0.419 -25.255 18.368 1.00 51.00 228 GLU A CA 1
ATOM 1860 C C . GLU A 1 228 ? 1.884 -25.696 18.596 1.00 51.00 228 GLU A C 1
ATOM 1862 O O . GLU A 1 228 ? 2.487 -26.337 17.737 1.00 51.00 228 GLU A O 1
ATOM 1867 N N . LYS A 1 229 ? 2.483 -25.359 19.752 1.00 48.22 229 LYS A N 1
ATOM 1868 C CA . LYS A 1 229 ? 3.867 -25.722 20.117 1.00 48.22 229 LYS A CA 1
ATOM 1869 C C . LYS A 1 229 ? 3.997 -27.042 20.897 1.00 48.22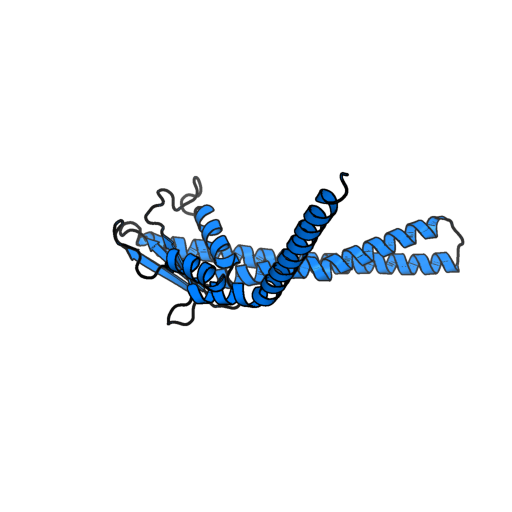 229 LYS A C 1
ATOM 1871 O O . LYS A 1 229 ? 5.104 -27.346 21.349 1.00 48.22 229 LYS A O 1
ATOM 1876 N N . LYS A 1 230 ? 2.914 -27.799 21.100 1.00 39.66 230 LYS A N 1
ATOM 1877 C CA . LYS A 1 230 ? 2.923 -29.113 21.774 1.00 39.66 230 LYS A CA 1
ATOM 1878 C C . LYS A 1 230 ? 2.668 -30.253 20.802 1.00 39.66 230 LYS A C 1
ATOM 1880 O O . LYS A 1 230 ? 3.333 -31.295 20.989 1.00 39.66 230 LYS A O 1
#

Radius of gyration: 27.21 Å; Cα contacts (8 Å, |Δi|>4): 208; chains: 1; bounding box: 66×60×72 Å

Foldseek 3Di:
DPPPPVVVVVVVVVVVVVVVVVVVVVCVVCVVVQQVVLQVLQQDPVQAREDEDECLPDPAQADPPCPLLAGDVVSVVSVCVSLVSHDLPGAYAYEYEDAPVCPVCQVSVVVNQLVVLVVQLVVLVVVLVVLLVQLVVLLVVLVVLVVVLVVCVVPPPDPCSVVSPVSSVVSNVVSVCSVPPVNVVSVVVSSNSVSSSRHHYHYHHDHSPDDDPDDSPVVVVVVVVVVVVD

Nearest PDB structures (foldseek):
  1g73-assembly2_B  TM=7.317E-01  e=1.195E+00  Homo sapiens
  7a0g-assembly1_EEE  TM=4.260E-01  e=2.788E+00  Serratia marcescens

pLDDT: mean 80.27, std 13.81, range [39.66, 95.94]

Secondary structure (DSSP, 8-state):
---SHHHHHHHHHHHHHHHHHHHHHHHHHHHHHHHHHHHHHHB-TTSSEEEEEETTS-S-SB-TTSTTSSB-HHHHHHHHHHHHTS-TTS-EEEEEEE-GGGTTHHHHHHHHHHHHHHHHHHHHHHHHHHHHHHHHHHHHHHHHHHHHHHHHHHH---THHHHHHHHHHHHHHHHHHIIIIIHHHHHHHHHHHHHHHT-EEEEEE--TT---TT---HHHHHHHHHHTT-

Mean predicted aligned error: 11.71 Å

Sequence (230 aa):
MPENITQETVNVASNGKQILSNEVKLLRKTNKDFTEEYTKLFMQSDGRAHIVCDLRKEDEIFKPFSAEHALDPEIFEYLEDQASYMSAGTPLTIEFILDRHNQDLQETISKLYRSHYRFDFAEDRTELRKNRTLAWVLLGIGALILVAYGLLQAFAKNDFNEIVSIFSWVFIWESCDRFVFERFSIGKKEARDAQMATAELDCRILKKDEPLKNLPDRSKLIAALSEEKK

Solvent-accessible surface area (backbone atoms only — not comparable to full-atom values): 12626 Å² total; per-residue (Å²): 141,82,74,69,67,65,56,54,56,52,49,53,54,50,50,51,52,49,51,51,53,50,51,53,50,49,53,64,68,46,58,76,48,50,33,54,54,52,31,56,60,34,46,49,97,86,74,31,31,52,48,79,44,75,52,61,78,54,91,64,68,41,31,87,92,40,87,76,71,36,62,28,66,66,61,54,51,53,52,50,60,62,51,69,50,34,50,55,87,54,56,37,30,42,35,41,33,32,35,80,89,45,64,83,45,53,63,54,52,54,50,46,54,42,51,49,30,46,48,51,28,51,49,43,55,48,48,55,52,51,49,52,50,51,24,52,52,34,36,52,51,14,51,50,41,45,53,50,41,54,50,38,68,74,77,44,98,54,84,62,52,62,59,45,50,52,51,17,52,51,30,38,48,53,16,51,45,42,65,49,57,55,45,54,57,51,52,55,49,33,41,40,29,45,31,60,45,66,35,45,80,45,78,45,75,44,60,84,85,57,79,80,80,84,64,68,54,65,67,56,54,55,45,57,67,51,60,79,74,113